Protein 2OR8 (pdb70)

Structure (mmCIF, N/CA/C/O backbone):
data_2OR8
#
_entry.id   2OR8
#
_cell.length_a   44.490
_cell.length_b   55.740
_cell.length_c   75.530
_cell.angle_alpha   90.00
_cell.angle_beta   90.00
_cell.angle_gamma   90.00
#
_symmetry.space_group_name_H-M   'P 21 21 21'
#
loop_
_entity.id
_entity.type
_entity.pdbx_description
1 polymer 'Hepatitis A virus cellular receptor 1 homolog'
2 non-polymer 'ACETATE ION'
3 water water
#
loop_
_atom_site.group_PDB
_atom_site.id
_atom_site.type_symbol
_atom_site.label_atom_id
_atom_site.label_alt_id
_atom_site.label_comp_id
_atom_site.label_asym_id
_atom_site.label_entity_id
_atom_site.label_seq_id
_atom_site.pdbx_PDB_ins_code
_atom_site.Cartn_x
_atom_site.Cartn_y
_atom_site.Cartn_z
_atom_site.occupancy
_atom_site.B_iso_or_equiv
_atom_site.auth_seq_id
_atom_site.auth_comp_id
_atom_site.auth_asym_id
_atom_site.auth_atom_id
_atom_site.pdbx_PDB_model_num
ATOM 1 N N . MET A 1 1 ? -8.795 33.844 19.206 1.00 68.85 1 MET A N 1
ATOM 2 C CA . MET A 1 1 ? -7.501 33.124 19.375 1.00 69.22 1 MET A CA 1
ATOM 3 C C . MET A 1 1 ? -6.950 32.587 18.062 1.00 68.55 1 MET A C 1
ATOM 4 O O . MET A 1 1 ? -7.221 31.446 17.684 1.00 70.25 1 MET A O 1
ATOM 9 N N . ASP A 1 2 ? -6.186 33.414 17.361 1.00 67.57 2 ASP A N 1
ATOM 10 C CA . ASP A 1 2 ? -5.569 32.990 16.114 1.00 65.72 2 ASP A CA 1
ATOM 11 C C . ASP A 1 2 ? -4.223 32.432 16.552 1.00 63.96 2 ASP A C 1
ATOM 12 O O . ASP A 1 2 ? -3.282 33.187 16.798 1.00 64.34 2 ASP A O 1
ATOM 17 N N . SER A 1 3 ? -4.134 31.111 16.669 1.00 60.22 3 SER A N 1
ATOM 18 C CA . SER A 1 3 ? -2.896 30.490 17.124 1.00 56.22 3 SER A CA 1
ATOM 19 C C . SER A 1 3 ? -2.675 29.101 16.532 1.00 52.71 3 SER A C 1
ATOM 20 O O . SER A 1 3 ? -3.629 28.420 16.157 1.00 52.64 3 SER A O 1
ATOM 23 N N . TYR A 1 4 ? -1.413 28.686 16.430 1.00 48.69 4 TYR A N 1
ATOM 24 C CA . TYR A 1 4 ? -1.122 27.356 15.910 1.00 44.93 4 TYR A CA 1
ATOM 25 C C . TYR A 1 4 ? -0.285 26.538 16.866 1.00 40.96 4 TYR A C 1
ATOM 26 O O . TYR A 1 4 ? 0.313 27.049 17.812 1.00 41.70 4 TYR A O 1
ATOM 35 N N . VAL A 1 5 ? -0.220 25.253 16.556 1.00 36.52 5 VAL A N 1
ATOM 36 C CA . VAL A 1 5 ? 0.560 24.300 17.313 1.00 32.85 5 VAL A CA 1
ATOM 37 C C . VAL A 1 5 ? 2.018 24.449 16.892 1.00 31.52 5 VAL A C 1
ATOM 38 O O . VAL A 1 5 ? 2.331 24.382 15.704 1.00 32.11 5 VAL A O 1
ATOM 42 N N . GLU A 1 6 ? 2.903 24.668 17.860 1.00 30.08 6 GLU A N 1
ATOM 43 C CA . GLU A 1 6 ? 4.329 24.785 17.570 1.00 28.10 6 GLU A CA 1
ATOM 44 C C . GLU A 1 6 ? 4.939 23.396 17.688 1.00 25.49 6 GLU A C 1
ATOM 45 O O . GLU A 1 6 ? 4.666 22.676 18.650 1.00 22.89 6 GLU A O 1
ATOM 51 N N . VAL A 1 7 ? 5.766 23.027 16.716 1.00 22.51 7 VAL A N 1
ATOM 52 C CA . VAL A 1 7 ? 6.429 21.730 16.725 1.00 18.97 7 VAL A CA 1
ATOM 53 C C . VAL A 1 7 ? 7.912 21.923 16.429 1.00 18.80 7 VAL A C 1
ATOM 54 O O . VAL A 1 7 ? 8.283 22.684 15.535 1.00 17.85 7 VAL A O 1
ATOM 58 N N . LYS A 1 8 ? 8.756 21.233 17.187 1.00 17.71 8 LYS A N 1
ATOM 59 C CA . LYS A 1 8 ? 10.195 21.337 17.008 1.00 18.86 8 LYS A CA 1
ATOM 60 C C . LYS A 1 8 ? 10.843 19.985 16.746 1.00 19.48 8 LYS A C 1
ATOM 61 O O . LYS A 1 8 ? 10.659 19.031 17.503 1.00 20.10 8 LYS A O 1
ATOM 67 N N . GLY A 1 9 ? 11.590 19.915 15.649 1.00 20.42 9 GLY A N 1
ATOM 68 C CA . GLY A 1 9 ? 12.279 18.695 15.279 1.00 20.85 9 GLY A CA 1
ATOM 69 C C . GLY A 1 9 ? 13.739 19.005 15.014 1.00 21.69 9 GLY A C 1
ATOM 70 O O . GLY A 1 9 ? 14.087 20.146 14.711 1.00 21.23 9 GLY A O 1
ATOM 71 N N . VAL A 1 10 ? 14.599 18.002 15.136 1.00 21.66 10 VAL A N 1
ATOM 72 C CA . VAL A 1 10 ? 16.020 18.207 14.895 1.00 23.55 10 VAL A CA 1
ATOM 73 C C . VAL A 1 10 ? 16.450 17.431 13.655 1.00 23.94 10 VAL A C 1
ATOM 74 O O . VAL A 1 10 ? 16.090 16.266 13.483 1.00 26.26 10 VAL A O 1
ATOM 78 N N . VAL A 1 11 ? 17.213 18.092 12.791 1.00 22.80 11 VAL A N 1
ATOM 79 C CA . VAL A 1 11 ? 17.696 17.505 11.542 1.00 21.74 11 VAL A CA 1
ATOM 80 C C . VAL A 1 11 ? 18.181 16.062 11.661 1.00 23.79 11 VAL A C 1
ATOM 81 O O . VAL A 1 11 ? 18.821 15.694 12.639 1.00 26.09 11 VAL A O 1
ATOM 85 N N . GLY A 1 12 ? 17.877 15.242 10.665 1.00 23.41 12 GLY A N 1
ATOM 86 C CA . GLY A 1 12 ? 18.354 13.873 10.729 1.00 24.82 12 GLY A CA 1
ATOM 87 C C . GLY A 1 12 ? 17.404 12.928 11.452 1.00 25.95 12 GLY A C 1
ATOM 88 O O . GLY A 1 12 ? 17.453 11.731 11.236 1.00 26.35 12 GLY A O 1
ATOM 89 N N . HIS A 1 13 ? 16.556 13.449 12.335 1.00 26.76 13 HIS A N 1
ATOM 90 C CA . HIS A 1 13 ? 15.588 12.578 12.995 1.00 27.65 13 HIS A CA 1
ATOM 91 C C . HIS A 1 13 ? 14.249 13.026 12.495 1.00 26.98 13 HIS A C 1
ATOM 92 O O . HIS A 1 13 ? 14.097 14.165 12.129 1.00 26.94 13 HIS A O 1
ATOM 99 N N . PRO A 1 14 ? 13.262 12.143 12.479 1.00 26.29 14 PRO A N 1
ATOM 100 C CA . PRO A 1 14 ? 11.868 12.296 12.053 1.00 24.69 14 PRO A CA 1
ATOM 101 C C . PRO A 1 14 ? 11.128 13.249 12.978 1.00 23.15 14 PRO A C 1
ATOM 102 O O . PRO A 1 14 ? 11.283 13.186 14.200 1.00 24.95 14 PRO A O 1
ATOM 106 N N . VAL A 1 15 ? 10.301 14.107 12.400 1.00 21.24 15 VAL A N 1
ATOM 107 C CA . VAL A 1 15 ? 9.538 15.052 13.2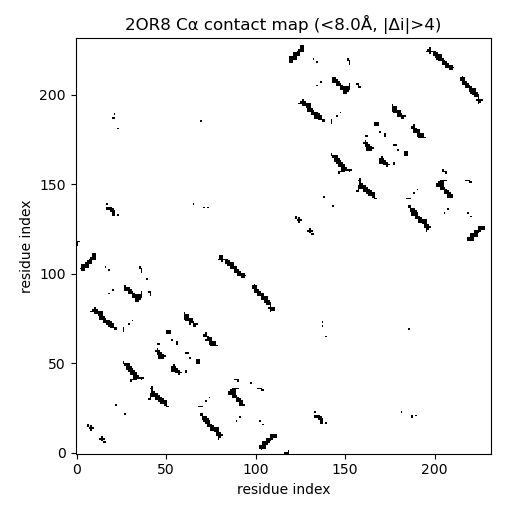00 1.00 19.17 15 VAL A CA 1
ATOM 108 C C . VAL A 1 15 ? 8.057 14.752 13.013 1.00 18.88 15 VAL A C 1
ATOM 109 O O . VAL A 1 15 ? 7.602 14.496 11.898 1.00 18.30 15 VAL A O 1
ATOM 113 N N . THR A 1 16 ? 7.303 14.772 14.105 1.00 17.61 16 THR A N 1
ATOM 114 C CA . THR A 1 16 ? 5.882 14.473 14.023 1.00 17.18 16 THR A CA 1
ATOM 115 C C . THR A 1 16 ? 4.937 15.615 14.363 1.00 16.57 16 THR A C 1
ATOM 116 O O . THR A 1 16 ? 5.137 16.342 15.333 1.00 16.36 16 THR A O 1
ATOM 120 N N . LEU A 1 17 ? 3.901 15.760 13.543 1.00 16.55 17 LEU A N 1
ATOM 121 C CA . LEU A 1 17 ? 2.882 16.776 13.760 1.00 16.86 17 LEU A CA 1
ATOM 122 C C . LEU A 1 17 ? 1.660 16.013 14.264 1.00 16.84 17 LEU A C 1
ATOM 123 O O . LEU A 1 17 ? 0.977 15.332 13.495 1.00 14.87 17 LEU A O 1
ATOM 128 N N . PRO A 1 18 ? 1.386 16.101 15.574 1.00 17.14 18 PRO A N 1
ATOM 129 C CA . PRO A 1 18 ? 0.252 15.423 16.210 1.00 16.91 18 PRO A CA 1
ATOM 130 C C . PRO A 1 18 ? -1.099 15.992 15.796 1.00 16.05 18 PRO A C 1
ATOM 131 O O . PRO A 1 18 ? -1.379 17.167 16.023 1.00 15.18 18 PRO A O 1
ATOM 135 N N . CYS A 1 19 ? -1.931 15.161 15.182 1.00 16.05 19 CYS A N 1
ATOM 136 C CA . CYS A 1 19 ? -3.260 15.597 14.778 1.00 17.05 19 CYS A CA 1
ATOM 137 C C . CYS A 1 19 ? -4.221 14.436 14.951 1.00 16.41 19 CYS A C 1
ATOM 138 O O . CYS A 1 19 ? -4.051 13.375 14.349 1.00 14.32 19 CYS A O 1
ATOM 141 N N . THR A 1 20 ? -5.229 14.645 15.788 1.00 14.69 20 THR A N 1
ATOM 142 C CA . THR A 1 20 ? -6.208 13.608 16.063 1.00 14.83 20 THR A CA 1
ATOM 143 C C . THR A 1 20 ? -7.617 14.171 16.154 1.00 13.60 20 THR A C 1
ATOM 144 O O . THR A 1 20 ? -7.812 15.374 16.336 1.00 12.78 20 THR A O 1
ATOM 148 N N . TYR A 1 21 ? -8.596 13.283 16.031 1.00 13.88 21 TYR A N 1
ATOM 149 C CA . TYR A 1 21 ? -10.001 13.657 16.101 1.00 14.80 21 TYR A CA 1
ATOM 150 C C . TYR A 1 21 ? -10.770 12.444 16.623 1.00 15.43 21 TYR A C 1
ATOM 151 O O . TYR A 1 21 ? -10.341 11.305 16.433 1.00 15.19 21 TYR A O 1
ATOM 160 N N . SER A 1 22 ? -11.896 12.683 17.287 1.00 16.90 22 SER A N 1
ATOM 161 C CA . SER A 1 22 ? -12.695 11.590 17.830 1.00 17.69 22 SER A CA 1
ATOM 162 C C . SER A 1 22 ? -13.621 10.971 16.791 1.00 18.56 22 SER A C 1
ATOM 163 O O . SER A 1 22 ? -14.283 11.681 16.032 1.00 19.05 22 SER A O 1
ATOM 166 N N . THR A 1 23 ? -13.671 9.644 16.766 1.00 18.65 23 THR A N 1
ATOM 167 C CA . THR A 1 23 ? -14.527 8.942 15.821 1.00 19.28 23 THR A CA 1
ATOM 168 C C . THR A 1 23 ? -15.868 8.588 16.465 1.00 20.53 23 THR A C 1
ATOM 169 O O . THR A 1 23 ? -16.525 7.630 16.060 1.00 20.91 23 THR A O 1
ATOM 173 N N . TYR A 1 24 ? -16.281 9.372 17.457 1.00 21.54 24 TYR A N 1
ATOM 174 C CA . TYR A 1 24 ? -17.542 9.114 18.150 1.00 23.04 24 TYR A CA 1
ATOM 175 C C . TYR A 1 24 ? -18.739 9.173 17.208 1.00 24.24 24 TYR A C 1
ATOM 176 O O . TYR A 1 24 ? -19.813 8.663 17.523 1.00 23.87 24 TYR A O 1
ATOM 185 N N . ARG A 1 25 ? -18.547 9.807 16.057 1.00 26.20 25 ARG A N 1
ATOM 186 C CA . ARG A 1 25 ? -19.597 9.931 15.054 1.00 26.64 25 ARG A CA 1
ATOM 187 C C . ARG A 1 25 ? -19.163 9.160 13.822 1.00 26.24 25 ARG A C 1
ATOM 188 O O . ARG A 1 25 ? -19.669 9.371 12.723 1.00 26.49 25 ARG A O 1
ATOM 196 N N . GLY A 1 26 ? -18.204 8.267 14.009 1.00 25.54 26 GLY A N 1
ATOM 197 C CA . GLY A 1 26 ? -17.739 7.486 12.887 1.00 25.72 26 GLY A CA 1
ATOM 198 C C . GLY A 1 26 ? -16.532 8.086 12.185 1.00 25.82 26 GLY A C 1
ATOM 199 O O . GLY A 1 26 ? -16.194 9.252 12.337 1.00 24.86 26 GLY A O 1
ATOM 200 N N . ILE A 1 27 ? -15.873 7.218 11.430 1.00 25.69 27 ILE A N 1
ATOM 201 C CA . ILE A 1 27 ? -14.672 7.479 10.638 1.00 25.54 27 ILE A CA 1
ATOM 202 C C . ILE A 1 27 ? -14.816 8.661 9.633 1.00 24.19 27 ILE A C 1
ATOM 203 O O . ILE A 1 27 ? -15.911 9.082 9.302 1.00 23.76 27 ILE A O 1
ATOM 208 N N . THR A 1 28 ? -13.707 9.223 9.173 1.00 23.70 28 THR A N 1
ATOM 209 C CA . THR A 1 28 ? -13.838 10.331 8.220 1.00 23.60 28 THR A CA 1
ATOM 210 C C . THR A 1 28 ? -12.542 10.659 7.510 1.00 23.97 28 THR A C 1
ATOM 211 O O . THR A 1 28 ? -11.485 10.176 7.894 1.00 26.36 28 THR A O 1
ATOM 215 N N . THR A 1 29 ? -12.633 11.480 6.471 1.00 23.14 29 THR A N 1
ATOM 216 C CA . THR A 1 29 ? -11.463 11.849 5.685 1.00 22.41 29 THR A CA 1
ATOM 217 C C . THR A 1 29 ? -10.627 12.997 6.243 1.00 22.05 29 THR A C 1
ATOM 218 O O . THR A 1 29 ? -11.128 13.870 6.952 1.00 23.64 29 THR A O 1
ATOM 222 N N . THR A 1 30 ? -9.343 12.983 5.895 1.00 22.39 30 THR A N 1
ATOM 223 C CA . THR A 1 30 ? -8.384 13.989 6.343 1.00 21.82 30 THR A CA 1
ATOM 224 C C . THR A 1 30 ? -7.368 14.302 5.241 1.00 21.72 30 THR A C 1
ATOM 225 O O . THR A 1 30 ? -6.962 13.402 4.506 1.00 22.68 30 THR A O 1
ATOM 229 N N . CYS A 1 31 ? -6.978 15.572 5.117 1.00 21.78 31 CYS A N 1
ATOM 230 C CA . CYS A 1 31 ? -5.943 15.970 4.159 1.00 22.57 31 CYS A CA 1
ATOM 231 C C . CYS A 1 31 ? -4.896 16.734 4.920 1.00 21.75 31 CYS A C 1
ATOM 232 O O . CYS A 1 31 ? -5.196 17.349 5.937 1.00 20.64 31 CYS A O 1
ATOM 235 N N . TRP A 1 32 ? -3.666 16.691 4.424 1.00 20.88 32 TRP A N 1
ATOM 236 C CA . TRP A 1 32 ? -2.566 17.423 5.039 1.00 20.56 32 TRP A CA 1
ATOM 237 C C . TRP A 1 32 ? -2.023 18.367 3.977 1.00 19.75 32 TRP A C 1
ATOM 238 O O . TRP A 1 32 ? -1.951 18.011 2.805 1.00 20.32 32 TRP A O 1
ATOM 249 N N . GLY A 1 33 ? -1.639 19.570 4.374 1.00 19.71 33 GLY A N 1
ATOM 250 C CA . GLY A 1 33 ? -1.115 20.495 3.392 1.00 20.80 33 GLY A CA 1
ATOM 251 C C . GLY A 1 33 ? -0.036 21.396 3.937 1.00 21.94 33 GLY A C 1
ATOM 252 O O . GLY A 1 33 ? 0.023 21.659 5.137 1.00 22.34 33 GLY A O 1
ATOM 253 N N . ARG A 1 34 ? 0.833 21.860 3.050 1.00 22.71 34 ARG A N 1
ATOM 254 C CA . ARG A 1 34 ? 1.889 22.754 3.464 1.00 24.51 34 ARG A CA 1
ATOM 255 C C . ARG A 1 34 ? 1.340 24.149 3.317 1.00 25.10 34 ARG A C 1
ATOM 256 O O . ARG A 1 34 ? 0.713 24.497 2.315 1.00 24.35 34 ARG A O 1
ATOM 264 N N . GLY A 1 35 ? 1.579 24.959 4.330 1.00 27.03 35 GLY A N 1
ATOM 265 C CA . GLY A 1 35 ? 1.048 26.297 4.293 1.00 27.63 35 GLY A CA 1
ATOM 266 C C . GLY A 1 35 ? -0.115 26.304 5.250 1.00 29.19 35 GLY A C 1
ATOM 267 O O . GLY A 1 35 ? -0.536 25.268 5.755 1.00 27.76 35 GLY A O 1
ATOM 268 N N . GLN A 1 36 ? -0.635 27.481 5.521 1.00 30.16 36 GLN A N 1
ATOM 269 C CA . GLN A 1 36 ? -1.749 27.633 6.430 1.00 31.91 36 GLN A CA 1
ATOM 270 C C . GLN A 1 36 ? -3.082 27.020 5.929 1.00 32.38 36 GLN A C 1
ATOM 271 O O . GLN A 1 36 ? -3.323 26.949 4.727 1.00 31.57 36 GLN A O 1
ATOM 277 N N . CYS A 1 37 ? -3.911 26.547 6.871 1.00 33.63 37 CYS A N 1
ATOM 278 C CA . CYS A 1 37 ? -5.237 25.958 6.598 1.00 34.97 37 CYS A CA 1
ATOM 279 C C . CYS A 1 37 ? -6.103 27.079 6.005 1.00 37.47 37 CYS A C 1
ATOM 280 O O . CYS A 1 37 ? -6.375 28.103 6.654 1.00 38.60 37 CYS A O 1
ATOM 283 N N . PRO A 1 38 ? -6.553 26.916 4.743 1.00 42.00 38 PRO A N 1
ATOM 284 C CA . PRO A 1 38 ? -7.355 28.042 4.236 1.00 43.46 38 PRO A CA 1
ATOM 285 C C . PRO A 1 38 ? -8.905 28.064 4.298 1.00 45.10 38 PRO A C 1
ATOM 286 O O . PRO A 1 38 ? -9.461 28.611 5.261 1.00 46.35 38 PRO A O 1
ATOM 290 N N . SER A 1 39 ? -9.651 27.558 3.314 1.00 46.69 39 SER A N 1
ATOM 291 C CA . SER A 1 39 ? -11.088 27.641 3.554 1.00 47.74 39 SER A CA 1
ATOM 292 C C . SER A 1 39 ? -11.716 26.317 3.203 1.00 47.12 39 SER A C 1
ATOM 293 O O . SER A 1 39 ? -12.493 25.772 3.985 1.00 47.89 39 SER A O 1
ATOM 296 N N . SER A 1 40 ? -11.390 25.849 1.996 1.00 46.06 40 SER A N 1
ATOM 297 C CA . SER A 1 40 ? -11.831 24.581 1.407 1.00 44.84 40 SER A CA 1
ATOM 298 C C . SER A 1 40 ? -10.592 23.715 1.185 1.00 44.06 40 SER A C 1
ATOM 299 O O . SER A 1 40 ? -9.716 24.039 0.371 1.00 43.85 40 SER A O 1
ATOM 302 N N . ALA A 1 41 ? -10.559 22.616 1.932 1.00 43.03 41 ALA A N 1
ATOM 303 C CA . ALA A 1 41 ? -9.502 21.616 1.923 1.00 42.00 41 ALA A CA 1
ATOM 304 C C . ALA A 1 41 ? -8.097 22.162 2.134 1.00 41.11 41 ALA A C 1
ATOM 305 O O . ALA A 1 41 ? -7.932 23.323 2.505 1.00 41.22 41 ALA A O 1
ATOM 307 N N . CYS A 1 42 ? -7.083 21.333 1.916 1.00 37.22 42 CYS A N 1
ATOM 308 C CA . CYS A 1 42 ? -5.706 21.763 2.124 1.00 37.10 42 CYS A CA 1
ATOM 309 C C . CYS A 1 42 ? -5.026 22.354 0.871 1.00 37.79 42 CYS A C 1
ATOM 310 O O . CYS A 1 42 ? -5.282 21.903 -0.250 1.00 38.87 42 CYS A O 1
ATOM 313 N N . GLN A 1 43 ? -4.154 23.350 1.065 1.00 38.39 43 GLN A N 1
ATOM 314 C CA . GLN A 1 43 ? -3.407 23.968 -0.036 1.00 39.12 43 GLN A CA 1
ATOM 315 C C . GLN A 1 43 ? -1.984 23.381 0.016 1.00 38.08 43 GLN A C 1
ATOM 316 O O . GLN A 1 43 ? -1.372 23.330 1.078 1.00 39.03 43 GLN A O 1
ATOM 322 N N . ASN A 1 44 ? -1.471 22.940 -1.134 1.00 36.48 44 ASN A N 1
ATOM 323 C CA . ASN A 1 44 ? -0.147 22.300 -1.230 1.00 35.11 44 ASN A CA 1
ATOM 324 C C . ASN A 1 44 ? -0.233 20.926 -0.574 1.00 33.44 44 ASN A C 1
ATOM 325 O O . ASN A 1 44 ? 0.670 20.494 0.150 1.00 33.27 44 ASN A O 1
ATOM 330 N N . THR A 1 45 ? -1.339 20.249 -0.859 1.00 30.31 45 THR A N 1
ATOM 331 C CA . THR A 1 45 ? -1.635 18.930 -0.323 1.00 27.00 45 THR A CA 1
ATOM 332 C C . THR A 1 45 ? -0.466 17.966 -0.264 1.00 24.77 45 THR A C 1
ATOM 333 O O . THR A 1 45 ? 0.253 17.776 -1.243 1.00 25.31 45 THR A O 1
ATOM 337 N N . LEU A 1 46 ? -0.305 17.341 0.896 1.00 22.00 46 LEU A N 1
ATOM 338 C CA . LEU A 1 46 ? 0.751 16.367 1.106 1.00 19.85 46 LEU A CA 1
ATOM 339 C C . LEU A 1 46 ? 0.132 14.989 1.309 1.00 18.06 46 LEU A C 1
ATOM 340 O O . LEU A 1 46 ? 0.700 13.979 0.894 1.00 17.01 46 LEU A O 1
ATOM 345 N N . ILE A 1 47 ? -1.039 14.955 1.942 1.00 16.78 47 ILE A N 1
ATOM 346 C CA . ILE A 1 47 ? -1.720 13.693 2.225 1.00 16.34 47 ILE A CA 1
ATOM 347 C C . ILE A 1 47 ? -3.246 13.769 2.147 1.00 16.52 47 ILE A C 1
ATOM 348 O O . ILE A 1 47 ? -3.844 14.829 2.325 1.00 17.54 47 ILE A O 1
ATOM 353 N N . TRP A 1 48 ? -3.851 12.616 1.875 1.00 15.70 48 TRP A N 1
ATOM 354 C CA . TRP A 1 48 ? -5.299 12.443 1.813 1.00 16.16 48 TRP A CA 1
ATOM 355 C C . TRP A 1 48 ? -5.586 11.035 2.321 1.00 17.39 48 TRP A C 1
ATOM 356 O O . TRP A 1 48 ? -4.886 10.083 1.965 1.00 17.59 48 TRP A O 1
ATOM 367 N N . THR A 1 49 ? -6.600 10.902 3.165 1.00 17.61 49 THR A N 1
ATOM 368 C CA . THR A 1 49 ? -6.971 9.593 3.679 1.00 18.13 49 THR A CA 1
ATOM 369 C C . THR A 1 49 ? -8.389 9.322 3.223 1.00 18.70 49 THR A C 1
ATOM 370 O O . THR A 1 49 ? -9.122 10.246 2.876 1.00 17.85 49 THR A O 1
ATOM 374 N N . ASN A 1 50 ? -8.773 8.053 3.216 1.00 19.50 50 ASN A N 1
ATOM 375 C CA . ASN A 1 50 ? -10.123 7.690 2.826 1.00 18.48 50 ASN A CA 1
ATOM 376 C C . ASN A 1 50 ? -10.888 7.404 4.109 1.00 20.11 50 ASN A C 1
ATOM 377 O O . ASN A 1 50 ? -12.106 7.245 4.097 1.00 21.11 50 ASN A O 1
ATOM 382 N N . GLY A 1 51 ? -10.157 7.361 5.218 1.00 21.49 51 GLY A N 1
ATOM 383 C CA . GLY A 1 51 ? -10.766 7.090 6.506 1.00 23.05 51 GLY A CA 1
ATOM 384 C C . GLY A 1 51 ? -10.043 5.969 7.230 1.00 24.06 51 GLY A C 1
ATOM 385 O O . GLY A 1 51 ? -9.957 5.968 8.454 1.00 23.87 51 GLY A O 1
ATOM 386 N N . HIS A 1 52 ? -9.511 5.012 6.477 1.00 24.25 52 HIS A N 1
ATOM 387 C CA . HIS A 1 52 ? -8.797 3.897 7.087 1.00 25.52 52 HIS A CA 1
ATOM 388 C C . HIS A 1 52 ? -7.318 3.909 6.744 1.00 26.00 52 HIS A C 1
ATOM 389 O O . HIS A 1 52 ? -6.477 3.561 7.572 1.00 26.83 52 HIS A O 1
ATOM 396 N N . ARG A 1 53 ? -6.997 4.308 5.520 1.00 26.44 53 ARG A N 1
ATOM 397 C CA . ARG A 1 53 ? -5.607 4.327 5.097 1.00 28.12 53 ARG A CA 1
ATOM 398 C C . ARG A 1 53 ? -5.299 5.513 4.196 1.00 27.85 53 ARG A C 1
ATOM 399 O O .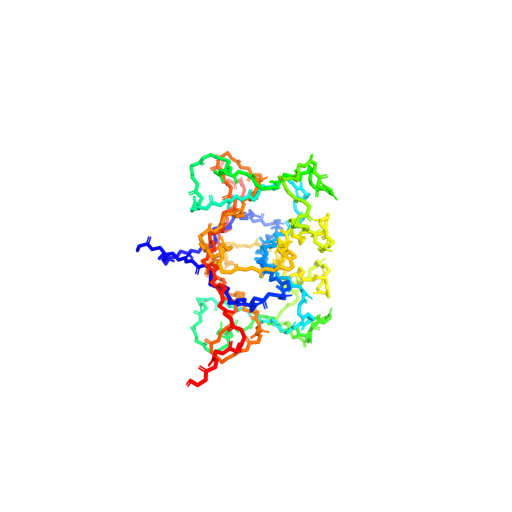 ARG A 1 53 ? -6.204 6.167 3.674 1.00 27.23 53 ARG A O 1
ATOM 407 N N . VAL A 1 54 ? -4.013 5.789 4.024 1.00 26.36 54 VAL A N 1
ATOM 408 C CA . VAL A 1 54 ? -3.592 6.886 3.173 1.00 25.89 54 VAL A CA 1
ATOM 409 C C . VAL A 1 54 ? -3.914 6.500 1.732 1.00 25.94 54 VAL A C 1
ATOM 410 O O . VAL A 1 54 ? -3.677 5.367 1.311 1.00 26.19 54 VAL A O 1
ATOM 414 N N . THR A 1 55 ? -4.479 7.444 0.989 1.00 25.42 55 THR A N 1
ATOM 415 C CA . THR A 1 55 ? -4.850 7.213 -0.398 1.00 25.42 55 THR A CA 1
ATOM 416 C C . THR A 1 55 ? -4.048 8.138 -1.300 1.00 26.06 55 THR A C 1
ATOM 417 O O . THR A 1 55 ? -4.017 7.960 -2.524 1.00 24.50 55 THR A O 1
ATOM 421 N N . TYR A 1 56 ? -3.399 9.121 -0.677 1.00 26.05 56 TYR A N 1
ATOM 422 C CA . TYR A 1 56 ? -2.598 10.110 -1.388 1.00 24.53 56 TYR A CA 1
ATOM 423 C C . TYR A 1 56 ? -1.427 10.646 -0.557 1.00 24.24 56 TYR A C 1
ATOM 424 O O . TYR A 1 56 ? -1.619 11.213 0.514 1.00 23.84 56 TYR A O 1
ATOM 433 N N . GLN A 1 57 ? -0.214 10.456 -1.060 1.00 24.45 57 GLN A N 1
ATOM 434 C CA . GLN A 1 57 ? 0.960 10.993 -0.382 1.00 24.43 57 GLN A CA 1
ATOM 435 C C . GLN A 1 57 ? 1.908 11.612 -1.404 1.00 24.86 57 GLN A C 1
ATOM 436 O O . GLN A 1 57 ? 2.502 10.927 -2.227 1.00 24.90 57 GLN A O 1
ATOM 442 N N . LYS A 1 58 ? 2.013 12.930 -1.327 1.00 24.93 58 LYS A N 1
ATOM 443 C CA . LYS A 1 58 ? 2.854 13.734 -2.202 1.00 23.86 58 LYS A CA 1
ATOM 444 C C . LYS A 1 58 ? 4.308 13.258 -2.328 1.00 24.89 58 LYS A C 1
ATOM 445 O O . LYS A 1 58 ? 4.986 13.551 -3.311 1.00 24.75 58 LYS A O 1
ATOM 451 N N . SER A 1 59 ? 4.781 12.542 -1.315 1.00 24.77 59 SER A N 1
ATOM 452 C CA . SER A 1 59 ? 6.162 12.049 -1.300 1.00 22.40 59 SER A CA 1
ATOM 453 C C . SER A 1 59 ? 6.282 10.980 -0.222 1.00 22.70 59 SER A C 1
ATOM 454 O O . SER A 1 59 ? 5.575 11.039 0.779 1.00 22.96 59 SER A O 1
ATOM 457 N N . SER A 1 60 ? 7.179 10.015 -0.411 1.00 22.27 60 SER A N 1
ATOM 458 C CA . SER A 1 60 ? 7.334 8.938 0.564 1.00 22.91 60 SER A CA 1
ATOM 459 C C . SER A 1 60 ? 7.893 9.383 1.913 1.00 23.22 60 SER A C 1
ATOM 460 O O . SER A 1 60 ? 7.963 8.588 2.853 1.00 23.08 60 SER A O 1
ATOM 463 N N . ARG A 1 61 ? 8.292 10.646 2.017 1.00 21.76 61 ARG A N 1
ATOM 464 C CA . ARG A 1 61 ? 8.819 11.141 3.281 1.00 21.86 61 ARG A CA 1
ATOM 465 C C . ARG A 1 61 ? 7.693 11.544 4.221 1.00 22.04 61 ARG A C 1
ATOM 466 O O . ARG A 1 61 ? 7.937 11.917 5.368 1.00 22.40 61 ARG A O 1
ATOM 474 N N . TYR A 1 62 ? 6.460 11.467 3.729 1.00 22.23 62 TYR A N 1
ATOM 475 C CA . TYR A 1 62 ? 5.287 11.832 4.518 1.00 23.47 62 TYR A CA 1
ATOM 476 C C . TYR A 1 62 ? 4.446 10.609 4.838 1.00 23.55 62 TYR A C 1
ATOM 477 O O . TYR A 1 62 ? 3.903 9.973 3.937 1.00 22.72 62 TYR A O 1
ATOM 486 N N . ASN A 1 63 ? 4.317 10.291 6.120 1.00 24.26 63 ASN A N 1
ATOM 487 C CA . ASN A 1 63 ? 3.545 9.123 6.508 1.00 25.26 63 ASN A CA 1
ATOM 488 C C . ASN A 1 63 ? 2.732 9.285 7.782 1.00 24.79 63 ASN A C 1
ATOM 489 O O . ASN A 1 63 ? 3.131 9.980 8.716 1.00 23.12 63 ASN A O 1
ATOM 494 N N . LEU A 1 64 ? 1.579 8.629 7.800 1.00 24.59 64 LEU A N 1
ATOM 495 C CA . LEU A 1 64 ? 0.706 8.629 8.961 1.00 24.46 64 LEU A CA 1
ATOM 496 C C . LEU A 1 64 ? 0.910 7.248 9.571 1.00 25.06 64 LEU A C 1
ATOM 497 O O . LEU A 1 64 ? 0.353 6.265 9.088 1.00 26.75 64 LEU A O 1
ATOM 502 N N . LYS A 1 65 ? 1.729 7.173 10.618 1.00 25.80 65 LYS A N 1
ATOM 503 C CA . LYS A 1 65 ? 2.029 5.898 11.265 1.00 26.81 65 LYS A CA 1
ATOM 504 C C . LYS A 1 65 ? 1.186 5.529 12.478 1.00 26.93 65 LYS A C 1
ATOM 505 O O . LYS A 1 65 ? 1.478 4.543 13.153 1.00 26.97 65 LYS A O 1
ATOM 511 N N . GLY A 1 66 ? 0.152 6.309 12.764 1.00 26.95 66 GLY A N 1
ATOM 512 C CA . GLY A 1 66 ? -0.695 5.994 13.900 1.00 26.96 66 GLY A CA 1
ATOM 513 C C . GLY A 1 66 ? -1.875 5.165 13.436 1.00 27.31 66 GLY A C 1
ATOM 514 O O . GLY A 1 66 ? -1.958 4.820 12.257 1.00 28.19 66 GLY A O 1
ATOM 515 N N . HIS A 1 67 ? -2.784 4.831 14.346 1.00 26.26 67 HIS A N 1
ATOM 516 C CA . HIS A 1 67 ? -3.959 4.054 13.971 1.00 25.10 67 HIS A CA 1
ATOM 517 C C . HIS A 1 67 ? -4.991 5.007 13.367 1.00 23.92 67 HIS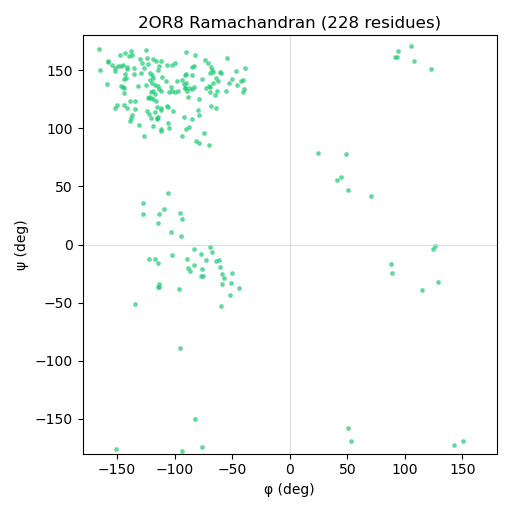 A C 1
ATOM 518 O O . HIS A 1 67 ? -5.841 5.551 14.076 1.00 23.36 67 HIS A O 1
ATOM 525 N N . ILE A 1 68 ? -4.898 5.203 12.051 1.00 22.40 68 ILE A N 1
ATOM 526 C CA . ILE A 1 68 ? -5.781 6.101 11.305 1.00 22.15 68 ILE A CA 1
ATOM 527 C C . ILE A 1 68 ? -7.270 5.868 11.523 1.00 22.48 68 ILE A C 1
ATOM 528 O O . ILE A 1 68 ? -8.030 6.825 11.677 1.00 22.26 68 ILE A O 1
ATOM 533 N N . SER A 1 69 ? -7.690 4.608 11.533 1.00 23.37 69 SER A N 1
ATOM 534 C CA . SER A 1 69 ? -9.093 4.314 11.735 1.00 24.20 69 SER A CA 1
ATOM 535 C C . SER A 1 69 ? -9.501 4.568 13.185 1.00 24.77 69 SER A C 1
ATOM 536 O O . SER A 1 69 ? -10.681 4.609 13.501 1.00 26.26 69 SER A O 1
ATOM 539 N N . GLU A 1 70 ? -8.529 4.744 14.074 1.00 24.93 70 GLU A N 1
ATOM 540 C CA . GLU A 1 70 ? -8.899 5.015 15.474 1.00 25.52 70 GLU A CA 1
ATOM 541 C C . GLU A 1 70 ? -9.080 6.511 15.711 1.00 24.88 70 GLU A C 1
ATOM 542 O O . GLU A 1 70 ? -9.754 6.921 16.668 1.00 25.96 70 GLU A O 1
ATOM 548 N N . GLY A 1 71 ? -8.500 7.311 14.815 1.00 23.19 71 GLY A N 1
ATOM 549 C CA . GLY A 1 71 ? -8.590 8.758 14.915 1.00 19.41 71 GLY A CA 1
ATOM 550 C C . GLY A 1 71 ? -7.240 9.471 14.930 1.00 18.03 71 GLY A C 1
ATOM 551 O O . GLY A 1 71 ? -7.183 10.702 14.931 1.00 16.69 71 GLY A O 1
ATOM 552 N N . ASP A 1 72 ? -6.148 8.710 14.940 1.00 17.21 72 ASP A N 1
ATOM 553 C CA . ASP A 1 72 ? -4.807 9.303 14.964 1.00 18.56 72 ASP A CA 1
ATOM 554 C C . ASP A 1 72 ? -4.316 9.578 13.542 1.00 17.20 72 ASP A C 1
ATOM 555 O O . ASP A 1 72 ? -3.871 8.658 12.852 1.00 16.96 72 ASP A O 1
ATOM 560 N N . VAL A 1 73 ? -4.393 10.836 13.107 1.00 15.67 73 VAL A N 1
ATOM 561 C CA . VAL A 1 73 ? -3.955 11.206 11.759 1.00 14.39 73 VAL A CA 1
ATOM 562 C C . VAL A 1 73 ? -2.669 12.035 11.743 1.00 14.99 73 VAL A C 1
ATOM 563 O O . VAL A 1 73 ? -2.459 12.854 10.846 1.00 14.87 73 VAL A O 1
ATOM 567 N N . SER A 1 74 ? -1.803 11.802 12.724 1.00 13.78 74 SER A N 1
ATOM 568 C CA . SER A 1 74 ? -0.544 12.534 12.841 1.00 13.88 74 SER A CA 1
ATOM 569 C C . SER A 1 74 ? 0.430 12.339 11.680 1.00 13.06 74 SER A C 1
ATOM 570 O O . SER A 1 74 ? 0.705 11.217 11.255 1.00 11.91 74 SER A O 1
ATOM 573 N N . LEU A 1 75 ? 0.962 13.449 11.182 1.00 12.76 75 LEU A N 1
ATOM 574 C CA . LEU A 1 75 ? 1.905 13.414 10.075 1.00 13.31 75 LEU A CA 1
ATOM 575 C C . LEU A 1 75 ? 3.338 13.244 10.558 1.00 14.63 75 LEU A C 1
ATOM 576 O O . LEU A 1 75 ? 3.772 13.907 11.499 1.00 14.09 75 LEU A O 1
ATOM 581 N N . THR A 1 76 ? 4.074 12.349 9.914 1.00 16.74 76 THR A N 1
ATOM 582 C CA . THR A 1 76 ? 5.465 12.135 10.274 1.00 19.29 76 THR A CA 1
ATOM 583 C C . THR A 1 76 ? 6.341 12.330 9.046 1.00 21.01 76 THR A C 1
ATOM 584 O O . THR A 1 76 ? 6.244 11.578 8.081 1.00 21.99 76 THR A O 1
ATOM 588 N N . ILE A 1 77 ? 7.189 13.350 9.094 1.00 21.43 77 ILE A N 1
ATOM 589 C CA . ILE A 1 77 ? 8.103 13.646 7.996 1.00 21.90 77 ILE A CA 1
ATOM 590 C C . ILE A 1 77 ? 9.421 12.907 8.280 1.00 24.82 77 ILE A C 1
ATOM 591 O O . ILE A 1 77 ? 10.134 13.286 9.215 1.00 25.72 77 ILE A O 1
ATOM 596 N N . GLU A 1 78 ? 9.755 11.862 7.515 1.00 27.38 78 GLU A N 1
ATOM 597 C CA . GLU A 1 78 ? 10.998 11.136 7.769 1.00 29.69 78 GLU A CA 1
ATOM 598 C C . GLU A 1 78 ? 12.243 11.942 7.415 1.00 29.75 78 GLU A C 1
ATOM 599 O O . GLU A 1 78 ? 12.324 12.567 6.341 1.00 31.44 78 GLU A O 1
ATOM 605 N N . ASN A 1 79 ? 13.222 11.877 8.319 1.00 28.48 79 ASN A N 1
ATOM 606 C CA . ASN A 1 79 ? 14.493 12.581 8.212 1.00 27.97 79 ASN A CA 1
ATOM 607 C C . ASN A 1 79 ? 14.271 14.041 7.883 1.00 26.55 79 ASN A C 1
ATOM 608 O O . ASN A 1 79 ? 14.449 14.458 6.745 1.00 27.24 79 ASN A O 1
ATOM 613 N N . SER A 1 80 ? 13.904 14.829 8.885 1.00 25.08 80 SER A N 1
ATOM 614 C CA . SER A 1 80 ? 13.653 16.243 8.648 1.00 23.31 80 SER A CA 1
ATOM 615 C C . SER A 1 80 ? 14.915 17.049 8.369 1.00 22.23 80 SER A C 1
ATOM 616 O O . SER A 1 80 ? 16.015 16.672 8.753 1.00 22.62 80 SER A O 1
ATOM 619 N N . VAL A 1 81 ? 14.714 18.169 7.686 1.00 20.59 81 VAL A N 1
ATOM 620 C CA . VAL A 1 81 ? 15.779 19.102 7.341 1.00 19.82 81 VAL A CA 1
ATOM 621 C C . VAL A 1 81 ? 15.257 20.498 7.560 1.00 19.92 81 VAL A C 1
ATOM 622 O O . VAL A 1 81 ? 14.049 20.699 7.717 1.00 20.35 81 VAL A O 1
ATOM 626 N N . GLU A 1 82 ? 16.176 21.454 7.566 1.00 19.32 82 GLU A N 1
ATOM 627 C CA . GLU A 1 82 ? 15.847 22.852 7.740 1.00 20.23 82 GLU A CA 1
ATOM 628 C C . GLU A 1 82 ? 14.739 23.212 6.745 1.00 20.74 82 GLU A C 1
ATOM 629 O O . GLU A 1 82 ? 13.882 24.054 7.024 1.00 21.63 82 GLU A O 1
ATOM 635 N N . SER A 1 83 ? 14.777 22.556 5.585 1.00 21.32 83 SER A N 1
ATOM 636 C CA . SER A 1 83 ? 13.817 22.749 4.494 1.00 21.67 83 SER A CA 1
ATOM 637 C C . SER A 1 83 ? 12.357 22.522 4.863 1.00 21.73 83 SER A C 1
ATOM 638 O O . SER A 1 83 ? 11.453 23.102 4.259 1.00 20.83 83 SER A O 1
ATOM 641 N N . ASP A 1 84 ? 12.129 21.651 5.834 1.00 19.89 84 ASP A N 1
ATOM 642 C CA . ASP A 1 84 ? 10.773 21.334 6.246 1.00 19.24 84 ASP A CA 1
ATOM 643 C C . ASP A 1 84 ? 10.106 22.402 7.108 1.00 18.86 84 ASP A C 1
ATOM 644 O O . ASP A 1 84 ? 8.879 22.457 7.186 1.00 18.98 84 ASP A O 1
ATOM 649 N N . SER A 1 85 ? 10.902 23.257 7.743 1.00 18.16 85 SER A N 1
ATOM 650 C CA . SER A 1 85 ? 10.346 24.313 8.585 1.00 19.09 85 SER A CA 1
ATOM 651 C C . SER A 1 85 ? 9.316 25.123 7.796 1.00 19.01 85 SER A C 1
ATOM 652 O O . SER A 1 85 ? 9.520 25.419 6.616 1.00 20.11 85 SER A O 1
ATOM 655 N N . GLY A 1 86 ? 8.214 25.466 8.457 1.00 17.99 86 GLY A N 1
ATOM 656 C CA . GLY A 1 86 ? 7.156 26.230 7.823 1.00 17.54 86 GLY A CA 1
ATOM 657 C C . GLY A 1 86 ? 5.818 25.880 8.452 1.00 18.92 86 GLY A C 1
ATOM 658 O O . GLY A 1 86 ? 5.778 25.216 9.486 1.00 18.66 86 GLY A O 1
ATOM 659 N N . LEU A 1 87 ? 4.728 26.323 7.829 1.00 20.27 87 LEU A N 1
ATOM 660 C CA . LEU A 1 87 ? 3.379 26.058 8.335 1.00 20.63 87 LEU A CA 1
ATOM 661 C C . LEU A 1 87 ? 2.838 24.762 7.751 1.00 20.39 87 LEU A C 1
ATOM 662 O O . LEU A 1 87 ? 3.142 24.415 6.623 1.00 21.09 87 LEU A O 1
ATOM 667 N N . TYR A 1 88 ? 2.044 24.043 8.530 1.00 20.07 88 TYR A N 1
ATOM 668 C CA . TYR A 1 88 ? 1.433 22.815 8.035 1.00 18.25 88 TYR A CA 1
ATOM 669 C C . TYR A 1 88 ? -0.015 22.829 8.459 1.00 19.25 88 TYR A C 1
ATOM 670 O O . TYR A 1 88 ? -0.353 23.366 9.513 1.00 17.52 88 TYR A O 1
ATOM 679 N N . CYS A 1 89 ? -0.867 22.258 7.617 1.00 19.22 89 CYS A N 1
ATOM 680 C CA . CYS A 1 89 ? -2.294 22.228 7.875 1.00 19.34 89 CYS A CA 1
ATOM 681 C C . CYS A 1 89 ? -2.902 20.823 7.927 1.00 20.19 89 CYS A C 1
ATOM 682 O O . CYS A 1 89 ? -2.725 20.042 6.995 1.00 20.13 89 CYS A O 1
ATOM 685 N N . CYS A 1 90 ? -3.614 20.518 9.014 1.00 19.85 90 CYS A N 1
ATOM 686 C CA . CYS A 1 90 ? -4.283 19.229 9.193 1.00 19.08 90 CYS A CA 1
ATOM 687 C C . CYS A 1 90 ? -5.776 19.534 9.220 1.00 18.24 90 CYS A C 1
ATOM 688 O O . CYS A 1 90 ? -6.262 20.264 10.087 1.00 16.09 90 CYS A O 1
ATOM 691 N N . ARG A 1 91 ? -6.501 18.980 8.257 1.00 18.16 91 ARG A N 1
ATOM 692 C CA . ARG A 1 91 ? -7.934 19.233 8.150 1.00 18.00 91 ARG A CA 1
ATOM 693 C C . ARG A 1 91 ? -8.763 17.964 8.286 1.00 18.18 91 ARG A C 1
ATOM 694 O O . ARG A 1 91 ? -8.588 17.010 7.540 1.00 18.79 91 ARG A O 1
ATOM 702 N N . VAL A 1 92 ? -9.701 17.963 9.215 1.00 17.74 92 VAL A N 1
ATOM 703 C CA . VAL A 1 92 ? -10.518 16.785 9.383 1.00 18.31 92 VAL A CA 1
ATOM 704 C C . VAL A 1 92 ? -11.934 17.099 8.959 1.00 19.69 92 VAL A C 1
ATOM 705 O O . VAL A 1 92 ? -12.590 17.953 9.548 1.00 20.43 92 VAL A O 1
ATOM 709 N N . GLU A 1 93 ? -12.387 16.433 7.905 1.00 20.29 93 GLU A N 1
ATOM 710 C CA . GLU A 1 93 ? -13.723 16.677 7.403 1.00 22.74 93 GLU A CA 1
ATOM 711 C C . GLU A 1 93 ? -14.801 16.048 8.312 1.00 25.37 93 GLU A C 1
ATOM 712 O O . GLU A 1 93 ? -15.112 14.859 8.224 1.00 27.31 93 GLU A O 1
ATOM 718 N N . ILE A 1 94 ? -15.342 16.881 9.202 1.00 26.63 94 ILE A N 1
ATOM 719 C CA . ILE A 1 94 ? -16.401 16.506 10.151 1.00 27.18 94 ILE A CA 1
ATOM 720 C C . ILE A 1 94 ? -17.764 16.975 9.615 1.00 27.47 94 ILE A C 1
ATOM 721 O O . ILE A 1 94 ? -17.825 17.911 8.842 1.00 26.12 94 ILE A O 1
ATOM 726 N N . PRO A 1 95 ? -18.872 16.347 10.037 1.00 28.48 95 PRO A N 1
ATOM 727 C CA . PRO A 1 95 ? -20.241 16.686 9.617 1.00 29.26 95 PRO A CA 1
ATOM 728 C C . PRO A 1 95 ? -20.527 18.170 9.665 1.00 30.01 95 PRO A C 1
ATOM 729 O O . PRO A 1 95 ? -19.948 18.908 10.469 1.00 29.93 95 PRO A O 1
ATOM 733 N N . GLY A 1 96 ? -21.400 18.623 8.776 1.00 31.65 96 GLY A N 1
ATOM 734 C CA . GLY A 1 96 ? -21.722 20.033 8.756 1.00 33.36 96 GLY A CA 1
ATOM 735 C C . GLY A 1 96 ? -21.182 20.842 7.599 1.00 34.61 96 GLY A C 1
ATOM 736 O O . GLY A 1 96 ? -20.209 20.475 6.932 1.00 35.19 96 GLY A O 1
ATOM 737 N N . TRP A 1 97 ? -21.854 21.959 7.366 1.00 36.52 97 TRP A N 1
ATOM 738 C CA . TRP A 1 97 ? -21.520 22.875 6.303 1.00 38.32 97 TRP A CA 1
ATOM 739 C C . TRP A 1 97 ? -20.481 23.895 6.814 1.00 38.68 97 TRP A C 1
ATOM 740 O O . TRP A 1 97 ? -20.642 24.578 7.854 1.00 37.89 97 TRP A O 1
ATOM 751 N N . PHE A 1 98 ? -19.413 23.942 6.016 1.00 43.63 98 PHE A N 1
ATOM 752 C CA . PHE A 1 98 ? -18.214 24.749 6.172 1.00 44.43 98 PHE A CA 1
ATOM 753 C C . PHE A 1 98 ? -17.811 24.762 7.626 1.00 43.54 98 PHE A C 1
ATOM 754 O O . PHE A 1 98 ? -17.598 25.820 8.255 1.00 43.93 98 PHE A O 1
ATOM 762 N N . ASN A 1 99 ? -17.657 23.523 8.109 1.00 38.73 99 ASN A N 1
ATOM 763 C CA . ASN A 1 99 ? -17.366 23.115 9.481 1.00 35.44 99 ASN A CA 1
ATOM 764 C C . ASN A 1 99 ? -16.161 22.151 9.774 1.00 33.25 99 ASN A C 1
ATOM 765 O O . ASN A 1 99 ? -16.215 21.415 10.761 1.00 32.24 99 ASN A O 1
ATOM 770 N N . ASP A 1 100 ? -15.113 22.112 8.951 1.00 30.90 100 ASP A N 1
ATOM 771 C CA . ASP A 1 100 ? -13.967 21.202 9.179 1.00 29.21 100 ASP A CA 1
ATOM 772 C C . ASP A 1 100 ? -13.088 21.530 10.387 1.00 26.67 100 ASP A C 1
ATOM 773 O O . ASP A 1 100 ? -12.908 22.698 10.741 1.00 25.73 100 ASP A O 1
ATOM 778 N N . GLN A 1 101 ? -12.533 20.491 11.006 1.00 24.01 101 GLN A N 1
ATOM 779 C CA . GLN A 1 101 ? -11.624 20.686 12.128 1.00 23.07 101 GLN A CA 1
ATOM 780 C C . GLN A 1 101 ? -10.296 21.082 11.495 1.00 22.04 101 GLN A C 1
ATOM 781 O O . GLN A 1 101 ? -9.654 20.272 10.823 1.00 21.15 101 GLN A O 1
ATOM 787 N N . LYS A 1 102 ? -9.894 22.331 11.704 1.00 21.55 102 LYS A N 1
ATOM 788 C CA . LYS A 1 102 ? -8.652 22.842 11.134 1.00 20.28 102 LYS A CA 1
ATOM 789 C C . LYS A 1 102 ? -7.579 23.124 12.170 1.00 18.22 102 LYS A C 1
ATOM 790 O O . LYS A 1 102 ? -7.829 23.765 13.191 1.00 17.49 102 LYS A O 1
ATOM 796 N N . VAL A 1 103 ? -6.374 22.649 11.894 1.00 15.94 103 VAL A N 1
ATOM 797 C CA . VAL A 1 103 ? -5.263 22.881 12.793 1.00 13.71 103 VAL A CA 1
ATOM 798 C C . VAL A 1 103 ? -4.034 23.213 11.971 1.00 15.16 103 VAL A C 1
ATOM 799 O O . VAL A 1 103 ? -3.631 22.461 11.080 1.00 14.66 103 VAL A O 1
ATOM 803 N N . THR A 1 104 ? -3.458 24.369 12.267 1.00 14.46 104 THR A N 1
ATOM 804 C CA . THR A 1 104 ? -2.276 24.829 11.569 1.00 13.89 104 THR A CA 1
ATOM 805 C C . THR A 1 104 ? -1.072 24.610 12.464 1.00 13.67 104 THR A C 1
ATOM 806 O O . THR A 1 104 ? -1.120 24.902 13.658 1.00 13.14 104 THR A O 1
ATOM 810 N N . PHE A 1 105 ? 0.003 24.085 11.893 1.00 13.37 105 PHE A N 1
ATOM 811 C CA . PHE A 1 105 ? 1.208 23.856 12.668 1.00 15.41 105 PHE A CA 1
ATOM 812 C C . PHE A 1 105 ? 2.335 24.746 12.174 1.00 17.29 105 PHE A C 1
ATOM 813 O O . PHE A 1 105 ? 2.406 25.104 10.996 1.00 18.09 105 PHE A O 1
ATOM 821 N N . SER A 1 106 ? 3.210 25.098 13.103 1.00 18.33 106 SER A N 1
ATOM 822 C CA . SER A 1 106 ? 4.374 25.920 12.830 1.00 18.74 106 SER A CA 1
ATOM 823 C C . SER A 1 106 ? 5.553 25.028 13.198 1.00 17.81 106 SER A C 1
ATOM 824 O O . SER A 1 106 ? 5.864 24.853 14.376 1.00 17.70 106 SER A O 1
ATOM 827 N N . LEU A 1 107 ? 6.192 24.456 12.181 1.00 18.68 107 LEU A N 1
ATOM 828 C CA . LEU A 1 107 ? 7.313 23.539 12.372 1.00 19.87 107 LEU A CA 1
ATOM 829 C C . LEU A 1 107 ? 8.682 24.197 12.220 1.00 21.83 107 LEU A C 1
ATOM 830 O O . LEU A 1 107 ? 8.890 25.035 11.339 1.00 22.93 107 LEU A O 1
ATOM 835 N N . GLN A 1 108 ? 9.612 23.800 13.082 1.00 23.26 108 GLN A N 1
ATOM 836 C CA . GLN A 1 108 ? 10.974 24.309 13.042 1.00 24.51 108 GLN A CA 1
ATOM 837 C C . GLN A 1 108 ? 11.949 23.158 13.184 1.00 23.92 108 GLN A C 1
ATOM 838 O O . GLN A 1 108 ? 11.974 22.480 14.211 1.00 23.91 108 GLN A O 1
ATOM 844 N N . VAL A 1 109 ? 12.748 22.938 12.148 1.00 23.17 109 VAL A N 1
ATOM 845 C CA . VAL A 1 109 ? 13.735 21.872 12.170 1.00 22.02 109 VAL A CA 1
ATOM 846 C C . VAL A 1 109 ? 15.115 22.503 12.126 1.00 22.19 109 VAL A C 1
ATOM 847 O O . VAL A 1 109 ? 15.522 23.067 11.111 1.00 23.17 109 VAL A O 1
ATOM 851 N N . LYS A 1 110 ? 15.828 22.421 13.239 1.00 21.73 110 LYS A N 1
ATOM 852 C CA . LYS A 1 110 ? 17.161 22.985 13.313 1.00 22.72 110 LYS A CA 1
ATOM 853 C C . LYS A 1 110 ? 18.180 21.886 13.549 1.00 23.05 110 LYS A C 1
ATOM 854 O O . LYS A 1 110 ? 17.836 20.796 14.006 1.00 22.77 110 LYS A O 1
ATOM 860 N N . PRO A 1 111 ? 19.448 22.147 13.204 1.00 23.45 111 PRO A N 1
ATOM 861 C CA . PRO A 1 111 ? 20.470 21.126 13.421 1.00 23.83 111 PRO A CA 1
ATOM 862 C C . PRO A 1 111 ? 20.582 20.901 14.923 1.00 24.08 111 PRO A C 1
ATOM 863 O O . PRO A 1 111 ? 20.451 21.836 15.712 1.00 24.72 111 PRO A O 1
ATOM 867 N N . GLU A 1 112 ? 20.809 19.652 15.298 1.00 24.03 112 GLU A N 1
ATOM 868 C CA . GLU A 1 112 ? 20.933 19.238 16.689 1.00 25.34 112 GLU A CA 1
ATOM 869 C C . GLU A 1 112 ? 22.276 19.651 17.275 1.00 24.95 112 GLU A C 1
ATOM 870 O O . GLU A 1 112 ? 22.417 19.857 18.483 1.00 25.06 112 GLU A O 1
ATOM 876 N N . LEU A 1 113 ? 23.262 19.771 16.396 1.00 24.93 113 LEU A N 1
ATOM 877 C CA . LEU A 1 113 ? 24.608 20.167 16.789 1.00 25.26 113 LEU A CA 1
ATOM 878 C C . LEU A 1 113 ? 25.122 21.226 15.817 1.00 26.09 113 LEU A C 1
ATOM 879 O O . LEU A 1 113 ? 25.167 20.981 14.620 1.00 27.68 113 LEU A O 1
ATOM 884 N N . VAL A 1 114 ? 25.510 22.390 16.324 1.00 26.90 114 VAL A N 1
ATOM 885 C CA . VAL A 1 114 ? 26.057 23.446 15.487 1.00 30.13 114 VAL A CA 1
ATOM 886 C C . VAL A 1 114 ? 27.522 23.628 15.940 1.00 33.32 114 VAL A C 1
ATOM 887 O O . VAL A 1 114 ? 27.759 24.156 17.012 1.00 33.11 114 VAL A O 1
ATOM 891 N N . PRO A 1 115 ? 28.521 23.208 15.141 1.00 36.62 115 PRO A N 1
ATOM 892 C CA . PRO A 1 115 ? 29.934 23.330 15.467 1.00 40.71 115 PRO A CA 1
ATOM 893 C C . PRO A 1 115 ? 30.819 24.359 16.091 1.00 44.50 115 PRO A C 1
ATOM 894 O O . PRO A 1 115 ? 30.886 25.588 15.846 1.00 45.94 115 PRO A O 1
ATOM 898 N N . ARG A 1 116 ? 31.614 23.585 16.807 1.00 48.61 116 ARG A N 1
ATOM 899 C CA . ARG A 1 116 ? 32.706 23.785 17.707 1.00 52.11 116 ARG A CA 1
ATOM 900 C C . ARG A 1 116 ? 33.570 25.027 17.574 1.00 52.81 116 ARG A C 1
ATOM 901 O O . ARG A 1 116 ? 34.355 25.207 16.602 1.00 53.92 116 ARG A O 1
ATOM 910 N N . MET B 1 1 ? -8.807 37.594 20.776 1.00 70.18 1 MET B N 1
ATOM 911 C CA . MET B 1 1 ? -9.507 37.246 22.045 1.00 70.06 1 MET B CA 1
ATOM 912 C C . MET B 1 1 ? -9.519 35.772 22.538 1.00 68.94 1 MET B C 1
ATOM 913 O O . MET B 1 1 ? -8.747 35.417 23.433 1.00 70.14 1 MET B O 1
ATOM 918 N N . ASP B 1 2 ? -10.418 34.948 21.983 1.00 67.14 2 ASP B N 1
ATOM 919 C CA . ASP B 1 2 ? -10.618 33.574 22.453 1.00 64.58 2 ASP B CA 1
ATOM 920 C C . ASP B 1 2 ? -11.280 32.613 21.461 1.00 62.34 2 ASP B C 1
ATOM 921 O O . ASP B 1 2 ? -12.300 32.922 20.846 1.00 62.88 2 ASP B O 1
ATOM 926 N N . SER B 1 3 ? -10.758 31.391 21.398 1.00 58.04 3 SER B N 1
ATOM 927 C CA . SER B 1 3 ? -11.310 30.399 20.454 1.00 53.74 3 SER B CA 1
ATOM 928 C C . SER B 1 3 ? -11.827 29.160 21.187 1.00 50.29 3 SER B C 1
ATOM 929 O O . SER B 1 3 ? -11.066 28.370 21.746 1.00 50.21 3 SER B O 1
ATOM 932 N N . TYR B 1 4 ? -13.154 29.049 21.205 1.00 45.85 4 TYR B N 1
ATOM 933 C CA . TYR B 1 4 ? -13.881 27.983 21.862 1.00 40.89 4 TYR B CA 1
ATOM 934 C C . TYR B 1 4 ? -14.396 26.915 20.913 1.00 37.66 4 TYR B C 1
ATOM 935 O O . TYR B 1 4 ? -14.671 27.194 19.744 1.00 35.84 4 TYR B O 1
ATOM 944 N N . VAL B 1 5 ? -14.594 25.708 21.431 1.00 34.19 5 VAL B N 1
ATOM 945 C CA . VAL B 1 5 ? -15.162 24.670 20.624 1.00 30.62 5 VAL B CA 1
ATOM 946 C C . VAL B 1 5 ? -16.616 24.754 21.025 1.00 29.25 5 VAL B C 1
ATOM 947 O O . VAL B 1 5 ? -16.930 24.814 22.215 1.00 28.56 5 VAL B O 1
ATOM 951 N N . GLU B 1 6 ? -17.501 24.780 20.040 1.00 27.38 6 GLU B N 1
ATOM 952 C CA . GLU B 1 6 ? -18.928 24.833 20.340 1.00 25.58 6 GLU B CA 1
ATOM 953 C C . GLU B 1 6 ? -19.628 23.484 20.112 1.00 24.35 6 GLU B C 1
ATOM 954 O O . GLU B 1 6 ? -19.457 22.871 19.060 1.00 23.60 6 GLU B O 1
ATOM 960 N N . VAL B 1 7 ? -20.416 23.035 21.091 1.00 23.82 7 VAL B N 1
ATOM 961 C CA . VAL B 1 7 ? -21.187 21.792 20.937 1.00 23.04 7 VAL B CA 1
ATOM 962 C C . VAL B 1 7 ? -22.646 22.159 21.131 1.00 22.57 7 VAL B C 1
ATOM 963 O O . VAL B 1 7 ? -22.948 23.085 21.880 1.00 22.33 7 VAL B O 1
ATOM 967 N N . LYS 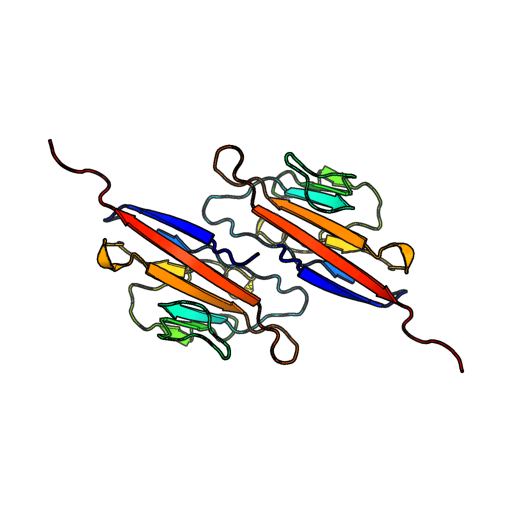B 1 8 ? -23.525 21.440 20.431 1.00 22.89 8 LYS B N 1
ATOM 968 C CA . LYS B 1 8 ? -24.976 21.591 20.540 1.00 24.21 8 LYS B CA 1
ATOM 969 C C . LYS B 1 8 ? -25.510 20.236 20.977 1.00 24.26 8 LYS B C 1
ATOM 970 O O . LYS B 1 8 ? -25.154 19.204 20.387 1.00 23.99 8 LYS B O 1
ATOM 976 N N . GLY B 1 9 ? -26.363 20.250 21.999 1.00 24.97 9 GLY B N 1
ATOM 977 C CA . GLY B 1 9 ? -26.947 19.031 22.520 1.00 24.61 9 GLY B CA 1
ATOM 978 C C . GLY B 1 9 ? -28.460 19.129 22.659 1.00 23.89 9 GLY B C 1
ATOM 979 O O . GLY B 1 9 ? -29.022 20.227 22.717 1.00 24.58 9 GLY B O 1
ATOM 980 N N . VAL B 1 10 ? -29.118 17.974 22.713 1.00 22.34 10 VAL B N 1
ATOM 981 C CA . VAL B 1 10 ? -30.571 17.903 22.825 1.00 20.97 10 VAL B CA 1
ATOM 982 C C . VAL B 1 10 ? -31.011 17.260 24.144 1.00 19.59 10 VAL B C 1
ATOM 983 O O . VAL B 1 10 ? -30.627 16.131 24.452 1.00 19.11 10 VAL B O 1
ATOM 987 N N . VAL B 1 11 ? -31.816 17.987 24.917 1.00 17.26 11 VAL B N 1
ATOM 988 C CA . VAL B 1 11 ? -32.305 17.498 26.203 1.00 16.27 11 VAL B CA 1
ATOM 989 C C . VAL B 1 11 ? -32.816 16.068 26.116 1.00 17.33 11 VAL B C 1
ATOM 990 O O . VAL B 1 11 ? -33.514 15.706 25.170 1.00 16.58 11 VAL B O 1
ATOM 994 N N . GLY B 1 12 ? -32.468 15.262 27.115 1.00 18.31 12 GLY B N 1
ATOM 995 C CA . GLY B 1 12 ? -32.902 13.877 27.136 1.00 20.19 12 GLY B CA 1
ATOM 996 C C . GLY B 1 12 ? -31.948 12.951 26.407 1.00 21.21 12 GLY B C 1
ATOM 997 O O . GLY B 1 12 ? -31.992 11.736 26.588 1.00 22.58 12 GLY B O 1
ATO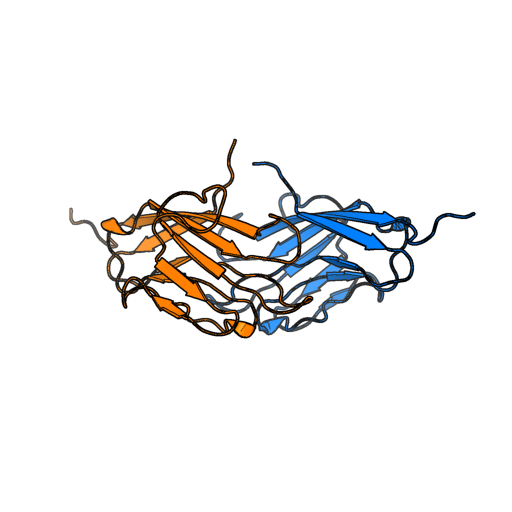M 998 N N . HIS B 1 13 ? -31.082 13.525 25.578 1.00 21.12 13 HIS B N 1
ATOM 999 C CA . HIS B 1 13 ? -30.116 12.740 24.820 1.00 20.54 13 HIS B CA 1
ATOM 1000 C C . HIS B 1 13 ? -28.717 12.917 25.383 1.00 19.62 13 HIS B C 1
ATOM 1001 O O . HIS B 1 13 ? -28.412 13.928 26.015 1.00 20.70 13 HIS B O 1
ATOM 1008 N N . PRO B 1 14 ? -27.845 11.924 25.174 1.00 18.05 14 PRO B N 1
ATOM 1009 C CA . PRO B 1 14 ? -26.490 12.078 25.696 1.00 15.82 14 PRO B CA 1
ATOM 1010 C C . PRO B 1 14 ? -25.769 13.050 24.770 1.00 14.75 14 PRO B C 1
ATOM 1011 O O . PRO B 1 14 ? -25.990 13.038 23.561 1.00 15.11 14 PRO B O 1
ATOM 1015 N N . VAL B 1 15 ? -24.928 13.908 25.328 1.00 14.44 15 VAL B N 1
ATOM 1016 C CA . VAL B 1 15 ? -24.201 14.859 24.502 1.00 14.29 15 VAL B CA 1
ATOM 1017 C C . VAL B 1 15 ? -22.712 14.598 24.667 1.00 13.49 15 VAL B C 1
ATOM 1018 O O . VAL B 1 15 ? -22.259 14.236 25.751 1.00 13.32 15 VAL B O 1
ATOM 1022 N N . THR B 1 16 ? -21.951 14.756 23.590 1.00 13.77 16 THR B N 1
ATOM 1023 C CA . THR B 1 16 ? -20.519 14.508 23.663 1.00 14.55 16 THR B CA 1
ATOM 1024 C C . THR B 1 16 ? -19.634 15.700 23.335 1.00 14.84 16 THR B C 1
ATOM 1025 O O . THR B 1 16 ? -19.910 16.476 22.419 1.00 15.50 16 THR B O 1
ATOM 1029 N N . LEU B 1 17 ? -18.568 15.832 24.117 1.00 15.75 17 LEU B N 1
ATOM 1030 C CA . LEU B 1 17 ? -17.583 16.887 23.943 1.00 16.85 17 LEU B CA 1
ATOM 1031 C C . LEU B 1 17 ? -16.316 16.171 23.494 1.00 17.58 17 LEU B C 1
ATOM 1032 O O . LEU B 1 17 ? -15.593 15.591 24.309 1.00 17.46 17 LEU B O 1
ATOM 1037 N N . PRO B 1 18 ? -16.047 16.181 22.182 1.00 17.01 18 PRO B N 1
ATOM 1038 C CA . PRO B 1 18 ? -14.869 15.528 21.609 1.00 16.21 18 PRO B CA 1
ATOM 1039 C C . PRO B 1 18 ? -13.566 16.159 22.066 1.00 16.40 18 PRO B C 1
ATOM 1040 O O . PRO B 1 18 ? -13.386 17.373 21.979 1.00 17.95 18 PRO B O 1
ATOM 1044 N N . CYS B 1 19 ? -12.663 15.325 22.559 1.00 15.78 19 CYS B N 1
ATOM 1045 C CA . CYS B 1 19 ? -11.363 15.791 23.010 1.00 16.12 19 CYS B CA 1
ATOM 1046 C C . CYS B 1 19 ? -10.401 14.623 22.833 1.00 15.80 19 CYS B C 1
ATOM 1047 O O . CYS B 1 19 ? -10.577 13.562 23.437 1.00 15.10 19 CYS B O 1
ATOM 1050 N N . THR B 1 20 ? -9.399 14.819 21.981 1.00 13.78 20 THR B N 1
ATOM 1051 C CA . THR B 1 20 ? -8.417 13.780 21.693 1.00 12.58 20 THR B CA 1
ATOM 1052 C C . THR B 1 20 ? -6.995 14.326 21.654 1.00 10.92 20 THR B C 1
ATOM 1053 O O . THR B 1 20 ? -6.785 15.534 21.533 1.00 9.60 20 THR B O 1
ATOM 1057 N N . TYR B 1 21 ? -6.023 13.424 21.756 1.00 10.67 21 TYR B N 1
ATOM 1058 C CA . TYR B 1 21 ? -4.612 13.790 21.706 1.00 11.19 21 TYR B CA 1
ATOM 1059 C C . TYR B 1 21 ? -3.836 12.578 21.204 1.00 11.47 21 TYR B C 1
ATOM 1060 O O . TYR B 1 21 ? -4.285 11.440 21.356 1.00 11.26 21 TYR B O 1
ATOM 1069 N N . SER B 1 22 ? -2.679 12.819 20.595 1.00 12.53 22 SER B N 1
ATOM 1070 C CA . SER B 1 22 ? -1.870 11.727 20.068 1.00 12.47 22 SER B CA 1
ATOM 1071 C C . SER B 1 22 ? -0.961 11.117 21.125 1.00 14.19 22 SER B C 1
ATOM 1072 O O . SER B 1 22 ? -0.282 11.828 21.866 1.00 13.12 22 SER B O 1
ATOM 1075 N N . THR B 1 23 ? -0.944 9.791 21.183 1.00 14.63 23 THR B N 1
ATOM 1076 C CA . THR B 1 23 ? -0.119 9.092 22.155 1.00 16.16 23 THR B CA 1
ATOM 1077 C C . THR B 1 23 ? 1.250 8.713 21.578 1.00 17.66 23 THR B C 1
ATOM 1078 O O . THR B 1 23 ? 1.911 7.809 22.088 1.00 18.45 23 THR B O 1
ATOM 1082 N N . TYR B 1 24 ? 1.678 9.421 20.531 1.00 18.38 24 TYR B N 1
ATOM 1083 C CA . TYR B 1 24 ? 2.960 9.150 19.869 1.00 20.88 24 TYR B CA 1
ATOM 1084 C C . TYR B 1 24 ? 4.173 9.256 20.788 1.00 21.58 24 TYR B C 1
ATOM 1085 O O . TYR B 1 24 ? 5.218 8.662 20.520 1.00 20.55 24 TYR B O 1
ATOM 1094 N N . ARG B 1 25 ? 4.045 10.041 21.850 1.00 23.47 25 ARG B N 1
ATOM 1095 C CA . ARG B 1 25 ? 5.122 10.189 22.814 1.00 24.65 25 ARG B CA 1
ATOM 1096 C C . ARG B 1 25 ? 4.627 9.581 24.117 1.00 25.74 25 ARG B C 1
ATOM 1097 O O . ARG B 1 25 ? 5.068 9.955 25.203 1.00 27.97 25 ARG B O 1
ATOM 1105 N N . GLY B 1 26 ? 3.695 8.638 23.990 1.00 26.21 26 GLY B N 1
ATOM 1106 C CA . GLY B 1 26 ? 3.138 7.967 25.153 1.00 26.20 26 GLY B CA 1
ATOM 1107 C C . GLY B 1 26 ? 1.859 8.587 25.683 1.00 25.55 26 GLY B C 1
ATOM 1108 O O . GLY B 1 26 ? 1.498 9.703 25.308 1.00 24.88 26 GLY B O 1
ATOM 1109 N N . ILE B 1 27 ? 1.169 7.858 26.558 1.00 24.63 27 ILE B N 1
ATOM 1110 C CA . ILE B 1 27 ? -0.074 8.343 27.153 1.00 23.61 27 ILE B CA 1
ATOM 1111 C C . ILE B 1 27 ? 0.234 9.263 28.319 1.00 23.54 27 ILE B C 1
ATOM 1112 O O . ILE B 1 27 ? 1.345 9.260 28.849 1.00 24.03 27 ILE B O 1
ATOM 1117 N N . THR B 1 28 ? -0.762 10.039 28.729 1.00 22.84 28 THR B N 1
ATOM 1118 C CA . THR B 1 28 ? -0.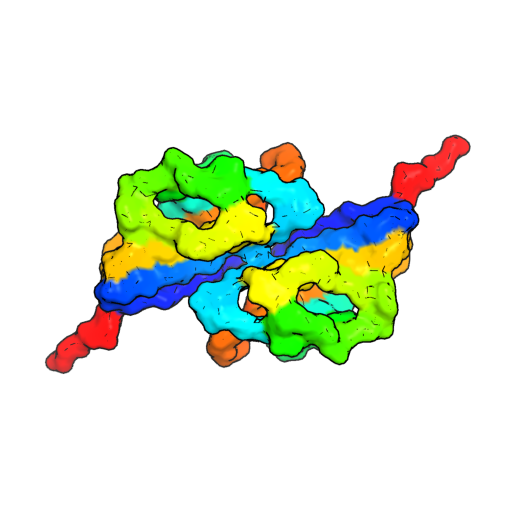590 10.945 29.850 1.00 22.51 28 THR B CA 1
ATOM 1119 C C . THR B 1 28 ? -1.916 11.159 30.576 1.00 22.52 28 THR B C 1
ATOM 1120 O O . THR B 1 28 ? -2.924 10.538 30.237 1.00 23.30 28 THR B O 1
ATOM 1124 N N . THR B 1 29 ? -1.908 12.039 31.571 1.00 23.14 29 THR B N 1
ATOM 1125 C CA . THR B 1 29 ? -3.096 12.319 32.371 1.00 23.07 29 THR B CA 1
ATOM 1126 C C . THR B 1 29 ? -4.033 13.370 31.775 1.00 22.44 29 THR B C 1
ATOM 1127 O O . THR B 1 29 ? -3.606 14.255 31.033 1.00 23.93 29 THR B O 1
ATOM 1131 N N . THR B 1 30 ? -5.314 13.266 32.123 1.00 21.38 30 THR B N 1
ATOM 1132 C CA . THR B 1 30 ? -6.346 14.175 31.628 1.00 20.48 30 THR B CA 1
ATOM 1133 C C . THR B 1 30 ? -7.382 14.500 32.698 1.00 19.86 30 THR B C 1
ATOM 1134 O O . THR B 1 30 ? -7.734 13.641 33.503 1.00 20.00 30 THR B O 1
ATOM 1138 N N . CYS B 1 31 ? -7.870 15.736 32.709 1.00 18.50 31 CYS B N 1
ATOM 1139 C CA . CYS B 1 31 ? -8.929 16.100 33.640 1.00 19.39 31 CYS B CA 1
ATOM 1140 C C . CYS B 1 31 ? -9.970 16.912 32.882 1.00 18.05 31 CYS B C 1
ATOM 1141 O O . CYS B 1 31 ? -9.660 17.555 31.876 1.00 15.59 31 CYS B O 1
ATOM 1144 N N . TRP B 1 32 ? -11.211 16.839 33.351 1.00 16.81 32 TRP B N 1
ATOM 1145 C CA . TRP B 1 32 ? -12.324 17.569 32.755 1.00 16.46 32 TRP B CA 1
ATOM 1146 C C . TRP B 1 32 ? -12.902 18.496 33.813 1.00 15.90 32 TRP B C 1
ATOM 1147 O O . TRP B 1 32 ? -12.923 18.159 34.994 1.00 16.36 32 TRP B O 1
ATOM 1158 N N . GLY B 1 33 ? -13.378 19.661 33.396 1.00 16.01 33 GLY B N 1
ATOM 1159 C CA . GLY B 1 33 ? -13.944 20.581 34.363 1.00 16.18 33 GLY B CA 1
ATOM 1160 C C . GLY B 1 33 ? -14.908 21.589 33.773 1.00 16.15 33 GLY B C 1
ATOM 1161 O O . GLY B 1 33 ? -14.863 21.880 32.579 1.00 15.11 33 GLY B O 1
ATOM 1162 N N . ARG B 1 34 ? -15.789 22.111 34.621 1.00 15.72 34 ARG B N 1
ATOM 1163 C CA . ARG B 1 34 ? -16.766 23.115 34.218 1.00 17.29 34 ARG B CA 1
ATOM 1164 C C . ARG B 1 34 ? -16.109 24.486 34.302 1.00 18.05 34 ARG B C 1
ATOM 1165 O O . ARG B 1 34 ? -15.285 24.730 35.181 1.00 17.36 34 ARG B O 1
ATOM 1173 N N . GLY B 1 35 ? -16.491 25.385 33.402 1.00 19.60 35 GLY B N 1
ATOM 1174 C CA . GLY B 1 35 ? -15.903 26.712 33.389 1.00 19.94 35 GLY B CA 1
ATOM 1175 C C . GLY B 1 35 ? -14.710 26.679 32.457 1.00 21.73 35 GLY B C 1
ATOM 1176 O O . GLY B 1 35 ? -14.209 25.601 32.140 1.00 21.20 35 GLY B O 1
ATOM 1177 N N . GLN B 1 36 ? -14.249 27.840 32.006 1.00 23.44 36 GLN B N 1
ATOM 1178 C CA . GLN B 1 36 ? -13.109 27.871 31.102 1.00 25.77 36 GLN B CA 1
ATOM 1179 C C . GLN B 1 36 ? -11.853 27.410 31.836 1.00 25.36 36 GLN B C 1
ATOM 1180 O O . GLN B 1 36 ? -11.740 27.572 33.050 1.00 23.54 36 GLN B O 1
ATOM 1186 N N . CYS B 1 37 ? -10.924 26.814 31.094 1.00 27.45 37 CYS B N 1
ATOM 1187 C CA . CYS B 1 37 ? -9.682 26.315 31.678 1.00 28.34 37 CYS B CA 1
ATOM 1188 C C . CYS B 1 37 ? -8.926 27.404 32.447 1.00 28.31 37 CYS B C 1
ATOM 1189 O O . CYS B 1 37 ? -8.759 28.524 31.954 1.00 28.47 37 CYS B O 1
ATOM 1192 N N . PRO B 1 38 ? -8.479 27.082 33.676 1.00 28.12 38 PRO B N 1
ATOM 1193 C CA . PRO B 1 38 ? -7.727 27.993 34.546 1.00 27.44 38 PRO B CA 1
ATOM 1194 C C . PRO B 1 38 ? -6.242 27.990 34.145 1.00 27.53 38 PRO B C 1
ATOM 1195 O O . PRO B 1 38 ? -5.924 27.808 32.975 1.00 27.28 38 PRO B O 1
ATOM 1199 N N . SER B 1 39 ? -5.335 28.219 35.087 1.00 28.01 39 SER B N 1
ATOM 1200 C CA . SER B 1 39 ? -3.910 28.215 34.731 1.00 28.96 39 SER B CA 1
ATOM 1201 C C . SER B 1 39 ? -3.334 26.843 35.035 1.00 28.02 39 SER B C 1
ATOM 1202 O O . SER B 1 39 ? -2.513 26.312 34.285 1.00 29.59 39 SER B O 1
ATOM 1205 N N . SER B 1 40 ? -3.797 26.276 36.143 1.00 27.44 40 SER B N 1
ATOM 1206 C CA . SER B 1 40 ? -3.358 24.967 36.580 1.00 27.45 40 SER B CA 1
ATOM 1207 C C . SER B 1 40 ? -4.563 24.050 36.761 1.00 26.96 40 SER B C 1
ATOM 1208 O O . SER B 1 40 ? -5.597 24.459 37.294 1.00 26.49 40 SER B O 1
ATOM 1211 N N . ALA B 1 41 ? -4.420 22.812 36.298 1.00 26.68 41 ALA B N 1
ATOM 1212 C CA . ALA B 1 41 ? -5.460 21.794 36.406 1.00 26.97 41 ALA B CA 1
ATOM 1213 C C . ALA B 1 41 ? -6.846 22.208 35.919 1.00 27.51 41 ALA B C 1
ATOM 1214 O O . ALA B 1 41 ? -6.997 23.131 35.118 1.00 28.42 41 ALA B O 1
ATOM 1216 N N . CYS B 1 42 ? -7.854 21.499 36.418 1.00 28.43 42 CYS B N 1
ATOM 1217 C CA . CYS B 1 42 ? -9.244 21.742 36.057 1.00 29.06 42 CYS B CA 1
ATOM 1218 C C . CYS B 1 42 ? -10.038 22.399 37.181 1.00 29.78 42 CYS B C 1
ATOM 1219 O O . CYS B 1 42 ? -9.875 22.071 38.355 1.00 30.90 42 CYS B O 1
ATOM 1222 N N . GLN B 1 43 ? -10.897 23.333 36.796 1.00 29.80 43 GLN B N 1
ATOM 1223 C CA . GLN B 1 43 ? -11.763 24.052 37.721 1.00 29.31 43 GLN B CA 1
ATOM 1224 C C . GLN B 1 43 ? -13.043 23.212 37.786 1.00 27.13 43 GLN B C 1
ATOM 1225 O O . GLN B 1 43 ? -13.482 22.693 36.763 1.00 27.11 43 GLN B O 1
ATOM 1231 N N . ASN B 1 44 ? -13.626 23.054 38.974 1.00 26.07 44 ASN B N 1
ATOM 1232 C CA . ASN B 1 44 ? -14.851 22.255 39.128 1.00 25.71 44 ASN B CA 1
ATOM 1233 C C . ASN B 1 44 ? -14.735 20.866 38.494 1.00 23.47 44 ASN B C 1
ATOM 1234 O O . ASN B 1 44 ? -15.643 20.421 37.792 1.00 23.41 44 ASN B O 1
ATOM 1239 N N . THR B 1 45 ? -13.628 20.183 38.762 1.00 20.75 45 THR B N 1
ATOM 1240 C CA . THR B 1 45 ? -13.357 18.858 38.200 1.00 18.47 45 THR B CA 1
ATOM 1241 C C . THR B 1 45 ? -14.514 17.861 38.094 1.00 15.41 45 THR B C 1
ATOM 1242 O O . THR B 1 45 ? -15.278 17.657 39.038 1.00 13.55 45 THR B O 1
ATOM 1246 N N . LEU B 1 46 ? -14.617 17.233 36.925 1.00 13.89 46 LEU B N 1
ATOM 1247 C CA . LEU B 1 46 ? -15.646 16.234 36.663 1.00 13.58 46 LEU B CA 1
ATOM 1248 C C . LEU B 1 46 ? -14.975 14.882 36.456 1.00 12.82 46 LEU B C 1
ATOM 1249 O O . LEU B 1 46 ? -15.499 13.846 36.864 1.00 14.25 46 LEU B O 1
ATOM 1254 N N . ILE B 1 47 ? -13.807 14.905 35.821 1.00 11.33 47 ILE B N 1
ATOM 1255 C CA . ILE B 1 47 ? -13.075 13.683 35.522 1.00 10.28 47 ILE B CA 1
ATOM 1256 C C . ILE B 1 47 ? -11.562 13.806 35.679 1.00 10.73 47 ILE B C 1
ATOM 1257 O O . ILE B 1 47 ? -10.992 14.890 35.554 1.00 10.56 47 ILE B O 1
ATOM 1262 N N . TRP B 1 48 ? -10.932 12.672 35.969 1.00 11.08 48 TRP B N 1
ATOM 1263 C CA . TRP B 1 48 ? -9.482 12.557 36.086 1.00 11.47 48 TRP B CA 1
ATOM 1264 C C . TRP B 1 48 ? -9.150 11.181 35.537 1.00 12.88 48 TRP B C 1
ATOM 1265 O O . TRP B 1 48 ? -9.842 10.202 35.829 1.00 12.28 48 TRP B O 1
ATOM 1276 N N . THR B 1 49 ? -8.111 11.110 34.718 1.00 12.78 49 THR B N 1
ATOM 1277 C CA . THR B 1 49 ? -7.691 9.838 34.159 1.00 14.13 49 THR B CA 1
ATOM 1278 C C . THR B 1 49 ? -6.241 9.667 34.566 1.00 15.19 49 THR B C 1
ATOM 1279 O O . THR B 1 49 ? -5.547 10.649 34.833 1.00 14.85 49 THR B O 1
ATOM 1283 N N . ASN B 1 50 ? -5.791 8.422 34.624 1.00 15.98 50 ASN B N 1
ATOM 1284 C CA . ASN B 1 50 ? -4.413 8.130 34.980 1.00 17.77 50 ASN B CA 1
ATOM 1285 C C . ASN B 1 50 ? -3.683 7.778 33.691 1.00 18.85 50 ASN B C 1
ATOM 1286 O O . ASN B 1 50 ? -2.554 7.291 33.710 1.00 20.13 50 ASN B O 1
ATOM 1291 N N . GLY B 1 51 ? -4.346 8.028 32.567 1.00 19.44 51 GLY B N 1
ATOM 1292 C CA . GLY B 1 51 ? -3.754 7.738 31.277 1.00 21.96 51 GLY B CA 1
ATOM 1293 C C . GLY B 1 51 ? -4.498 6.661 30.514 1.00 23.51 51 GLY B C 1
ATOM 1294 O O . GLY B 1 51 ? -4.665 6.761 29.299 1.00 24.73 51 GLY B O 1
ATOM 1295 N N . HIS B 1 52 ? -4.957 5.635 31.223 1.00 23.75 52 HIS B N 1
ATOM 1296 C CA . HIS B 1 52 ? -5.668 4.534 30.584 1.00 24.68 52 HIS B CA 1
ATOM 1297 C C . HIS B 1 52 ? -7.073 4.260 31.107 1.00 23.64 52 HIS B C 1
ATOM 1298 O O . HIS B 1 52 ? -7.826 3.508 30.491 1.00 24.20 52 HIS B O 1
ATOM 1305 N N . ARG B 1 53 ? -7.433 4.854 32.238 1.00 22.83 53 ARG B N 1
ATOM 1306 C CA . ARG B 1 53 ? -8.768 4.647 32.779 1.00 21.66 53 ARG B CA 1
ATOM 1307 C C . ARG B 1 53 ? -9.165 5.781 33.710 1.00 19.35 53 ARG B C 1
ATOM 1308 O O . ARG B 1 53 ? -8.311 6.488 34.244 1.00 19.22 53 ARG B O 1
ATOM 1316 N N . VAL B 1 54 ? -10.470 5.949 33.890 1.00 17.41 54 VAL B N 1
ATOM 1317 C CA . VAL B 1 54 ? -11.008 6.987 34.759 1.00 15.46 54 VAL B CA 1
ATOM 1318 C C . VAL B 1 54 ? -10.694 6.656 36.218 1.00 15.06 54 VAL B C 1
ATOM 1319 O O . VAL B 1 54 ? -10.912 5.532 36.669 1.00 14.13 54 VAL B O 1
ATOM 1323 N N . THR B 1 55 ? -10.169 7.637 36.946 1.00 15.86 55 THR B N 1
ATOM 1324 C CA . THR B 1 55 ? -9.816 7.454 38.351 1.00 16.69 55 THR B CA 1
ATOM 1325 C C . THR B 1 55 ? -10.683 8.326 39.251 1.00 17.10 55 THR B C 1
ATOM 1326 O O . THR B 1 55 ? -10.736 8.125 40.466 1.00 17.40 55 THR B O 1
ATOM 1330 N N . TYR B 1 56 ? -11.345 9.307 38.646 1.00 18.16 56 TYR B N 1
ATOM 1331 C CA . TYR B 1 56 ? -12.228 10.209 39.372 1.00 17.87 56 TYR B CA 1
ATOM 1332 C C . TYR B 1 56 ? -13.424 10.551 38.498 1.00 18.15 56 TYR B C 1
ATOM 1333 O O . TYR B 1 56 ? -13.280 10.929 37.335 1.00 18.75 56 TYR B O 1
ATOM 1342 N N . GLN B 1 57 ? -14.608 10.412 39.079 1.00 19.10 57 GLN B N 1
ATOM 1343 C CA . GLN B 1 57 ? -15.856 10.687 38.390 1.00 18.16 57 GLN B CA 1
ATOM 1344 C C . GLN B 1 57 ? -16.777 11.421 39.357 1.00 18.83 57 GLN B C 1
ATOM 1345 O O . GLN B 1 57 ? -17.318 10.827 40.290 1.00 19.46 57 GLN B O 1
ATOM 1351 N N . LYS B 1 58 ? -16.941 12.719 39.131 1.00 18.05 58 LYS B N 1
ATOM 1352 C CA . LYS B 1 58 ? -17.778 13.555 39.979 1.00 17.68 58 LYS B CA 1
ATOM 1353 C C . LYS B 1 58 ? -19.225 13.074 40.047 1.00 16.97 58 LYS B C 1
ATOM 1354 O O . LYS B 1 58 ? -19.886 13.207 41.077 1.00 15.72 58 LYS B O 1
ATOM 1360 N N . SER B 1 59 ? -19.711 12.516 38.944 1.00 15.55 59 SER B N 1
ATOM 1361 C CA . SER B 1 59 ? -21.078 12.018 38.870 1.00 15.00 59 SER B CA 1
ATOM 1362 C C . SER B 1 59 ? -21.137 10.885 37.852 1.00 15.05 59 SER B C 1
ATOM 1363 O O . SER B 1 59 ? -20.382 10.883 36.884 1.00 15.61 59 SER B O 1
ATOM 1366 N N . SER B 1 60 ? -22.030 9.923 38.067 1.00 15.48 60 SER B N 1
ATOM 1367 C CA . SER B 1 60 ? -22.151 8.797 37.146 1.00 16.25 60 SER B CA 1
ATOM 1368 C C . SER B 1 60 ? -22.604 9.232 35.751 1.00 17.17 60 SER B C 1
ATOM 1369 O O . SER B 1 60 ? -22.504 8.457 34.799 1.00 16.34 60 SER B O 1
ATOM 1372 N N . ARG B 1 61 ? -23.097 10.465 35.629 1.00 16.69 61 ARG B N 1
ATOM 1373 C CA . ARG B 1 61 ? -23.558 10.978 34.339 1.00 17.26 61 ARG B CA 1
ATOM 1374 C C . ARG B 1 61 ? -22.401 11.391 33.437 1.00 18.52 61 ARG B C 1
ATOM 1375 O O . ARG B 1 61 ? -22.602 11.717 32.264 1.00 17.54 61 ARG B O 1
ATOM 1383 N N . TYR B 1 62 ? -21.193 11.392 33.989 1.00 18.72 62 TYR B N 1
ATOM 1384 C CA . TYR B 1 62 ? -20.011 11.774 33.230 1.00 19.71 62 TYR B CA 1
ATOM 1385 C C . TYR B 1 62 ? -19.163 10.558 32.906 1.00 20.18 62 TYR B C 1
ATOM 1386 O O . TYR B 1 62 ? -18.679 9.873 33.807 1.00 18.11 62 TYR B O 1
ATOM 1395 N N . ASN B 1 63 ? -18.978 10.303 31.616 1.00 20.66 63 ASN B N 1
ATOM 1396 C CA . ASN B 1 63 ? -18.192 9.160 31.182 1.00 21.48 63 ASN B CA 1
ATOM 1397 C C . ASN B 1 63 ? -17.318 9.420 29.974 1.00 20.21 63 ASN B C 1
ATOM 1398 O O . ASN B 1 63 ? -17.621 10.257 29.119 1.00 18.61 63 ASN B O 1
ATOM 1403 N N . LEU B 1 64 ? -16.217 8.684 29.923 1.00 20.35 64 LEU B N 1
ATOM 1404 C CA . LEU B 1 64 ? -15.293 8.746 28.803 1.00 21.51 64 LEU B CA 1
ATOM 1405 C C . LEU B 1 64 ? -15.440 7.393 28.125 1.00 22.62 64 LEU B C 1
ATOM 1406 O O . LEU B 1 64 ? -14.840 6.402 28.548 1.00 22.45 64 LEU B O 1
ATOM 1411 N N . LYS B 1 65 ? -16.255 7.383 27.072 1.00 24.06 65 LYS B N 1
ATOM 1412 C CA . LYS B 1 65 ? -16.542 6.162 26.349 1.00 25.60 65 LYS B CA 1
ATOM 1413 C C . LYS B 1 65 ? -15.567 5.686 25.278 1.00 26.71 65 LYS B C 1
ATOM 1414 O O . LYS B 1 65 ? -15.576 4.535 24.915 1.00 27.24 65 LYS B O 1
ATOM 1420 N N . GLY B 1 66 ? -14.693 6.548 24.796 1.00 27.21 66 GLY B N 1
ATOM 1421 C CA . GLY B 1 66 ? -13.780 6.022 23.802 1.00 27.38 66 GLY B CA 1
ATOM 1422 C C . GLY B 1 66 ? -12.707 5.173 24.464 1.00 27.98 66 GLY B C 1
ATOM 1423 O O . GLY B 1 66 ? -12.677 4.965 25.695 1.00 27.21 66 GLY B O 1
ATOM 1424 N N . HIS B 1 67 ? -11.798 4.785 23.564 1.00 29.28 67 HIS B N 1
ATOM 1425 C CA . HIS B 1 67 ? -10.550 4.020 23.727 1.00 29.51 67 HIS B CA 1
ATOM 1426 C C . HIS B 1 67 ? -9.603 5.104 24.251 1.00 27.79 67 HIS B C 1
ATOM 1427 O O . HIS B 1 67 ? -8.934 5.797 23.466 1.00 26.83 67 HIS B O 1
ATOM 1434 N N . ILE B 1 68 ? -9.621 5.248 25.577 1.00 26.09 68 ILE B N 1
ATOM 1435 C CA . ILE B 1 68 ? -8.880 6.241 26.342 1.00 24.86 68 ILE B CA 1
ATOM 1436 C C . ILE B 1 68 ? -7.389 6.124 26.153 1.00 24.63 68 ILE B C 1
ATOM 1437 O O . ILE B 1 68 ? -6.708 7.112 25.871 1.00 23.41 68 ILE B O 1
ATOM 1442 N N . SER B 1 69 ? -6.871 4.920 26.361 1.00 25.20 69 SER B N 1
ATOM 1443 C CA . SER B 1 69 ? -5.443 4.697 26.213 1.00 25.16 69 SER B CA 1
ATOM 1444 C C . SER B 1 69 ? -5.002 4.985 24.774 1.00 24.81 69 SER B C 1
ATOM 1445 O O . SER B 1 69 ? -3.803 5.079 24.502 1.00 24.45 69 SER B O 1
ATOM 1448 N N . GLU B 1 70 ? -5.944 5.120 23.842 1.00 26.04 70 GLU B N 1
ATOM 1449 C CA . GLU B 1 70 ? -5.568 5.421 22.467 1.00 26.22 70 GLU B CA 1
ATOM 1450 C C . GLU B 1 70 ? -5.426 6.933 22.273 1.00 25.05 70 GLU B C 1
ATOM 1451 O O . GLU B 1 70 ? -4.754 7.386 21.356 1.00 25.33 70 GLU B O 1
ATOM 1457 N N . GLY B 1 71 ? -6.078 7.712 23.130 1.00 22.82 71 GLY B N 1
ATOM 1458 C CA . GLY B 1 71 ? -5.991 9.157 23.012 1.00 19.84 71 GLY B CA 1
ATOM 1459 C C . GLY B 1 71 ? -7.348 9.816 22.929 1.00 17.84 71 GLY B C 1
ATOM 1460 O O . GLY B 1 71 ? -7.445 11.039 22.842 1.00 18.15 71 GLY B O 1
ATOM 1461 N N . ASP B 1 72 ? -8.403 9.009 22.946 1.00 16.52 72 ASP B N 1
ATOM 1462 C CA . ASP B 1 72 ? -9.749 9.561 22.887 1.00 15.85 72 ASP B CA 1
ATOM 1463 C C . ASP B 1 72 ? -10.307 9.749 24.292 1.00 15.12 72 ASP B C 1
ATOM 1464 O O . ASP B 1 72 ? -10.877 8.821 24.868 1.00 15.38 72 ASP B O 1
ATOM 1469 N N . VAL B 1 73 ? -10.139 10.947 24.842 1.00 13.78 73 VAL B N 1
ATOM 1470 C CA . VAL B 1 73 ? -10.642 11.245 26.180 1.00 12.92 73 VAL B CA 1
ATOM 1471 C C . VAL B 1 73 ? -11.877 12.133 26.105 1.00 14.48 73 VAL B C 1
ATOM 1472 O O . VAL B 1 73 ? -12.012 13.095 26.866 1.00 14.52 73 VAL B O 1
ATOM 1476 N N . SER B 1 74 ? -12.779 11.802 25.187 1.00 13.49 74 SER B N 1
ATOM 1477 C CA . SER B 1 74 ? -14.000 12.574 25.008 1.00 12.25 74 SER B CA 1
ATOM 1478 C C . SER B 1 74 ? -15.000 12.360 26.140 1.00 12.32 74 SER B C 1
ATOM 1479 O O . SER B 1 74 ? -15.253 11.231 26.566 1.00 12.14 74 SER B O 1
ATOM 1482 N N . LEU B 1 75 ? -15.560 13.462 26.624 1.00 11.66 75 LEU B N 1
ATOM 1483 C CA . LEU B 1 75 ? -16.532 13.431 27.707 1.00 10.00 75 LEU B CA 1
ATOM 1484 C C . LEU B 1 75 ? -17.951 13.280 27.183 1.00 11.60 75 LEU B C 1
ATOM 1485 O O . LEU B 1 75 ? -18.364 13.987 26.264 1.00 10.38 75 LEU B O 1
ATOM 1490 N N . THR B 1 76 ? -18.699 12.356 27.773 1.00 13.37 76 THR B N 1
ATOM 1491 C CA . THR B 1 76 ? -20.081 12.144 27.374 1.00 15.25 76 THR B CA 1
ATOM 1492 C C . THR B 1 76 ? -20.973 12.372 28.583 1.00 17.15 76 THR B C 1
ATOM 1493 O O . THR B 1 76 ? -20.769 11.775 29.639 1.00 18.92 76 THR B O 1
ATOM 1497 N N . ILE B 1 77 ? -21.951 13.254 28.428 1.00 18.01 77 ILE B N 1
ATOM 1498 C CA . ILE B 1 77 ? -22.876 13.556 29.507 1.00 19.49 77 ILE B CA 1
ATOM 1499 C C . ILE B 1 77 ? -24.169 12.802 29.218 1.00 21.30 77 ILE B C 1
ATOM 1500 O O . ILE B 1 77 ? -24.843 13.073 28.225 1.00 20.85 77 ILE B O 1
ATOM 1505 N N . GLU B 1 78 ? -24.496 11.842 30.076 1.00 24.50 78 GLU B N 1
ATOM 1506 C CA . GLU B 1 78 ? -25.700 11.037 29.912 1.00 26.63 78 GLU B CA 1
ATOM 1507 C C . GLU B 1 78 ? -26.950 11.850 30.135 1.00 27.25 78 GLU B C 1
ATOM 1508 O O . GLU B 1 78 ? -26.927 12.833 30.881 1.00 27.04 78 GLU B O 1
ATOM 1514 N N . ASN B 1 79 ? -28.040 11.429 29.502 1.00 27.96 79 ASN B N 1
ATOM 1515 C CA . ASN B 1 79 ? -29.311 12.103 29.679 1.00 28.54 79 ASN B CA 1
ATOM 1516 C C . ASN B 1 79 ? -29.074 13.566 30.105 1.00 28.10 79 ASN B C 1
ATOM 1517 O O . ASN B 1 79 ? -29.161 13.898 31.302 1.00 28.26 79 ASN B O 1
ATOM 1522 N N . SER B 1 80 ? -28.734 14.409 29.120 1.00 26.28 80 SER B N 1
ATOM 1523 C CA . SER B 1 80 ? -28.441 15.836 29.275 1.00 24.26 80 SER B CA 1
ATOM 1524 C C . SER B 1 80 ? -29.667 16.692 29.518 1.00 23.01 80 SER B C 1
ATOM 1525 O O . SER B 1 80 ? -30.773 16.316 29.139 1.00 23.33 80 SER B O 1
ATOM 1528 N N . VAL B 1 81 ? -29.444 17.872 30.090 1.00 21.89 81 VAL B N 1
ATOM 1529 C CA . VAL B 1 81 ? -30.507 18.822 30.357 1.00 20.78 81 VAL B CA 1
ATOM 1530 C C . VAL B 1 81 ? -29.970 20.226 30.224 1.00 20.36 81 VAL B C 1
ATOM 1531 O O . VAL B 1 81 ? -28.755 20.449 30.251 1.00 21.52 81 VAL B O 1
ATOM 1535 N N . GLU B 1 82 ? -30.894 21.168 30.096 1.00 20.07 82 GLU B N 1
ATOM 1536 C CA . GLU B 1 82 ? -30.573 22.570 29.950 1.00 18.77 82 GLU B CA 1
ATOM 1537 C C . GLU B 1 82 ? -29.486 23.045 30.907 1.00 17.64 82 GLU B C 1
ATOM 1538 O O . GLU B 1 82 ? -28.642 23.856 30.529 1.00 17.78 82 GLU B O 1
ATOM 1544 N N . SER B 1 83 ? -29.499 22.536 32.137 1.00 17.12 83 SER B N 1
ATOM 1545 C CA . SER B 1 83 ? -28.511 22.927 33.142 1.00 16.99 83 SER B CA 1
ATOM 1546 C C . SER B 1 83 ? -27.088 22.435 32.880 1.00 16.62 83 SER B C 1
ATOM 1547 O O . SER B 1 83 ? -26.179 22.727 33.656 1.00 15.98 83 SER B O 1
ATOM 1550 N N . ASP B 1 84 ? -26.891 21.682 31.803 1.00 15.18 84 ASP B N 1
ATOM 1551 C CA . ASP B 1 84 ? -25.557 21.200 31.473 1.00 14.07 84 ASP B CA 1
ATOM 1552 C C . ASP B 1 84 ? -24.864 22.224 30.582 1.00 13.64 84 ASP B C 1
ATOM 1553 O O . ASP B 1 84 ? -23.655 22.156 30.365 1.00 14.53 84 ASP B O 1
ATOM 1558 N N . SER B 1 85 ? -25.640 23.175 30.069 1.00 13.37 85 SER B N 1
ATOM 1559 C CA . SER B 1 85 ? -25.091 24.218 29.212 1.00 11.92 85 SER B CA 1
ATOM 1560 C C . SER B 1 85 ? -24.036 24.986 29.994 1.00 11.90 85 SER B C 1
ATOM 1561 O O . SER B 1 85 ? -24.142 25.131 31.212 1.00 11.41 85 SER B O 1
ATOM 1564 N N . GLY B 1 86 ? -23.019 25.470 29.288 1.00 11.73 86 GLY B N 1
ATOM 1565 C CA . GLY B 1 86 ? -21.950 26.213 29.931 1.00 11.37 86 GLY B CA 1
ATOM 1566 C C . GLY B 1 86 ? -20.607 25.897 29.302 1.00 14.17 86 GLY B C 1
ATOM 1567 O O . GLY B 1 86 ? -20.542 25.203 28.285 1.00 14.06 86 GLY B O 1
ATOM 1568 N N . LEU B 1 87 ? -19.531 26.403 29.899 1.00 15.10 87 LEU B N 1
ATOM 1569 C CA . LEU B 1 87 ? -18.189 26.162 29.379 1.00 15.88 87 LEU B CA 1
ATOM 1570 C C . LEU B 1 87 ? -17.532 24.962 30.053 1.00 16.74 87 LEU B C 1
ATOM 1571 O O . LEU B 1 87 ? -17.692 24.748 31.255 1.00 18.33 87 LEU B O 1
ATOM 1576 N N . TYR B 1 88 ? -16.799 24.177 29.270 1.00 17.36 88 TYR B N 1
ATOM 1577 C CA . TYR B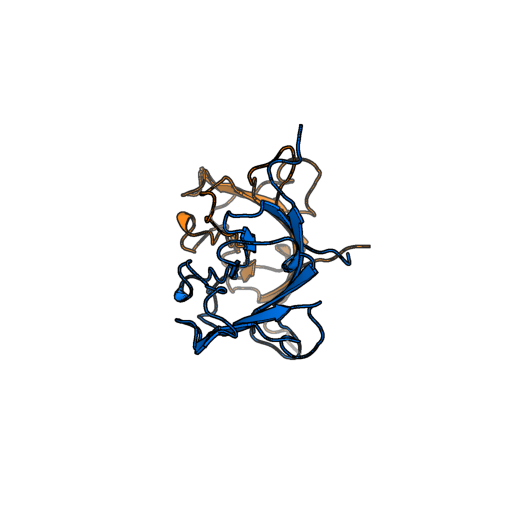 1 88 ? -16.104 23.006 29.793 1.00 15.57 88 TYR B CA 1
ATOM 1578 C C . TYR B 1 88 ? -14.645 23.004 29.375 1.00 15.93 88 TYR B C 1
ATOM 1579 O O . TYR B 1 88 ? -14.288 23.476 28.294 1.00 14.24 8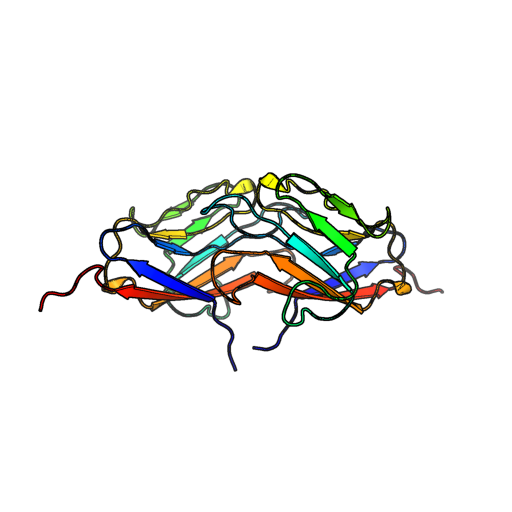8 TYR B O 1
ATOM 1588 N N . CYS B 1 89 ? -13.805 22.456 30.242 1.00 16.52 89 CYS B N 1
ATOM 1589 C CA . CYS B 1 89 ? -12.382 22.393 29.987 1.00 16.89 89 CYS B CA 1
ATOM 1590 C C . CYS B 1 89 ? -11.865 20.964 29.924 1.00 17.27 89 CYS B C 1
ATOM 1591 O O . CYS B 1 89 ? -12.175 20.142 30.785 1.00 17.53 89 CYS B O 1
ATOM 1594 N N . CYS B 1 90 ? -11.089 20.674 28.888 1.00 15.93 90 CYS B N 1
ATOM 1595 C CA . CYS B 1 90 ? -10.471 19.368 28.729 1.00 17.12 90 CYS B CA 1
ATOM 1596 C C . CYS B 1 90 ? -8.992 19.705 28.658 1.00 16.28 90 CYS B C 1
ATOM 1597 O O . CYS B 1 90 ? -8.540 20.357 27.717 1.00 16.17 90 CYS B O 1
ATOM 1600 N N . ARG B 1 91 ? -8.246 19.292 29.675 1.00 16.53 91 ARG B N 1
ATOM 1601 C CA . ARG B 1 91 ? -6.819 19.577 29.729 1.00 15.79 91 ARG B CA 1
ATOM 1602 C C . ARG B 1 91 ? -5.996 18.294 29.690 1.00 15.80 91 ARG B C 1
ATOM 1603 O O . ARG B 1 91 ? -6.252 17.362 30.455 1.00 16.04 91 ARG B O 1
ATOM 1611 N N . VAL B 1 92 ? -5.008 18.256 28.799 1.00 14.26 92 VAL B N 1
ATOM 1612 C CA . VAL B 1 92 ? -4.146 17.086 28.659 1.00 15.46 92 VAL B CA 1
ATOM 1613 C C . VAL B 1 92 ? -2.694 17.397 29.027 1.00 17.01 92 VAL B C 1
ATOM 1614 O O . VAL B 1 92 ? -1.976 18.086 28.295 1.00 17.75 92 VAL B O 1
ATOM 1618 N N . GLU B 1 93 ? -2.269 16.867 30.170 1.00 18.10 93 GLU B N 1
ATOM 1619 C CA . GLU B 1 93 ? -0.922 17.079 30.692 1.00 18.08 93 GLU B CA 1
ATOM 1620 C C . GLU B 1 93 ? 0.149 16.379 29.880 1.00 19.23 93 GLU B C 1
ATOM 1621 O O . GLU B 1 93 ? 0.579 15.279 30.202 1.00 19.34 93 GLU B O 1
ATOM 1627 N N . ILE B 1 94 ? 0.594 17.050 28.832 1.00 21.15 94 ILE B N 1
ATOM 1628 C CA . ILE B 1 94 ? 1.609 16.515 27.945 1.00 21.00 94 ILE B CA 1
ATOM 1629 C C . ILE B 1 94 ? 3.023 16.868 28.359 1.00 22.51 94 ILE B C 1
ATOM 1630 O O . ILE B 1 94 ? 3.237 17.732 29.202 1.00 21.01 94 ILE B O 1
ATOM 1635 N N . PRO B 1 95 ? 4.013 16.177 27.782 1.00 24.32 95 PRO B N 1
ATOM 1636 C CA . PRO B 1 95 ? 5.415 16.439 28.098 1.00 24.69 95 PRO B CA 1
ATOM 1637 C C . PRO B 1 95 ? 5.683 17.931 27.970 1.00 24.83 95 PRO B C 1
ATOM 1638 O O . PRO B 1 95 ? 5.154 18.598 27.076 1.00 25.21 95 PRO B O 1
ATOM 1642 N N . GLY B 1 96 ? 6.509 18.448 28.866 1.00 26.38 96 GLY B N 1
ATOM 1643 C CA . GLY B 1 96 ? 6.823 19.860 28.837 1.00 27.89 96 GLY B CA 1
ATOM 1644 C C . GLY B 1 96 ? 6.462 20.492 30.160 1.00 29.49 96 GLY B C 1
ATOM 1645 O O . GLY B 1 96 ? 5.550 20.039 30.857 1.00 29.75 96 GLY B O 1
ATOM 1646 N N . TRP B 1 97 ? 7.187 21.544 30.510 1.00 30.47 97 TRP B N 1
ATOM 1647 C CA . TRP B 1 97 ? 6.951 22.244 31.756 1.00 31.49 97 TRP B CA 1
ATOM 1648 C C . TRP B 1 97 ? 5.758 23.177 31.605 1.00 31.59 97 TRP B C 1
ATOM 1649 O O . TRP B 1 97 ? 5.801 24.119 30.813 1.00 31.85 97 TRP B O 1
ATOM 1660 N N . PHE B 1 98 ? 4.692 22.903 32.354 1.00 31.59 98 PHE B N 1
ATOM 1661 C CA . PHE B 1 98 ? 3.495 23.735 32.304 1.00 30.96 98 PHE B CA 1
ATOM 1662 C C . PHE B 1 98 ? 3.201 24.020 30.829 1.00 29.64 98 PHE B C 1
ATOM 1663 O O . PHE B 1 98 ? 3.127 25.173 30.400 1.00 28.96 98 PHE B O 1
ATOM 1671 N N . ASN B 1 99 ? 3.026 22.939 30.073 1.00 27.85 99 ASN B N 1
ATOM 1672 C CA . ASN B 1 99 ? 2.805 22.985 28.629 1.00 24.28 99 ASN B CA 1
ATOM 1673 C C . ASN B 1 99 ? 1.552 22.200 28.207 1.00 21.70 99 ASN B C 1
ATOM 1674 O O . ASN B 1 99 ? 1.515 21.596 27.135 1.00 19.68 99 ASN B O 1
ATOM 1679 N N . ASP B 1 100 ? 0.525 22.240 29.050 1.00 19.23 100 ASP B N 1
ATOM 1680 C CA . ASP B 1 100 ? -0.725 21.511 28.821 1.00 18.48 100 ASP B CA 1
ATOM 1681 C C . ASP B 1 100 ? -1.576 21.840 27.596 1.00 17.09 100 ASP B C 1
ATOM 1682 O O . ASP B 1 100 ? -1.732 23.003 27.214 1.00 14.19 100 ASP B O 1
ATOM 1687 N N . GLN B 1 101 ? -2.126 20.786 26.992 1.00 15.58 101 GLN B N 1
ATOM 1688 C CA . GLN B 1 101 ? -3.010 20.919 25.841 1.00 16.12 101 GLN B CA 1
ATOM 1689 C C . GLN B 1 101 ? -4.392 21.169 26.422 1.00 16.06 101 GLN B C 1
ATOM 1690 O O . GLN B 1 101 ? -5.010 20.266 26.989 1.00 15.27 101 GLN B O 1
ATOM 1696 N N . LYS B 1 102 ? -4.870 22.398 26.278 1.00 17.48 102 LYS B N 1
ATOM 1697 C CA . LYS B 1 102 ? -6.165 22.779 26.815 1.00 18.83 102 LYS B CA 1
ATOM 1698 C C . LYS B 1 102 ? -7.193 23.048 25.730 1.00 19.90 102 LYS B C 1
ATOM 1699 O O . LYS B 1 102 ? -6.873 23.568 24.662 1.00 20.65 102 LYS B O 1
ATOM 1705 N N . VAL B 1 103 ? -8.436 22.686 26.017 1.00 19.94 103 VAL B N 1
ATOM 1706 C CA . VAL B 1 103 ? -9.524 22.895 25.079 1.00 18.83 103 VAL B CA 1
ATOM 1707 C C . VAL B 1 103 ? -10.753 23.304 25.879 1.00 18.55 103 VAL B C 1
ATOM 1708 O O . VAL B 1 103 ? -11.231 22.552 26.731 1.00 20.39 103 VAL B O 1
ATOM 1712 N N . THR B 1 104 ? -11.238 24.514 25.622 1.00 16.61 104 THR B N 1
ATOM 1713 C CA . THR B 1 104 ? -12.413 25.034 26.307 1.00 14.93 104 THR B CA 1
ATOM 1714 C C . THR B 1 104 ? -13.620 24.869 25.394 1.00 14.24 104 THR B C 1
ATOM 1715 O O . THR B 1 104 ? -13.565 25.222 24.216 1.00 14.01 104 THR B O 1
ATOM 1719 N N . PHE B 1 105 ? -14.705 24.322 25.933 1.00 12.99 105 PHE B N 1
ATOM 1720 C CA . PHE B 1 105 ? -15.919 24.125 25.150 1.00 12.34 105 PHE B CA 1
ATOM 1721 C C . PHE B 1 105 ? -17.044 25.025 25.637 1.00 12.96 105 PHE B C 1
ATOM 1722 O O . PHE B 1 105 ? -17.056 25.480 26.783 1.00 12.03 105 PHE B O 1
ATOM 1730 N N . SER B 1 106 ? -17.993 25.258 24.738 1.00 13.49 106 SER B N 1
ATOM 1731 C CA . SER B 1 106 ? -19.180 26.051 25.008 1.00 14.16 106 SER B CA 1
ATOM 1732 C C . SER B 1 106 ? -20.332 25.133 24.608 1.00 12.79 106 SER B C 1
ATOM 1733 O O . SER B 1 106 ? -20.706 25.076 23.437 1.00 12.97 106 SER B O 1
ATOM 1736 N N . LEU B 1 107 ? -20.859 24.395 25.583 1.00 13.88 107 LEU B N 1
ATOM 1737 C CA . LEU B 1 107 ? -21.953 23.459 25.360 1.00 13.42 107 LEU B CA 1
ATOM 1738 C C . LEU B 1 107 ? -23.285 24.129 25.603 1.00 14.51 107 LEU B C 1
ATOM 1739 O O . LEU B 1 107 ? -23.472 24.873 26.567 1.00 14.99 107 LEU B O 1
ATOM 1744 N N . GLN B 1 108 ? -24.226 23.828 24.730 1.00 16.34 108 GLN B N 1
ATOM 1745 C CA . GLN B 1 108 ? -25.525 24.445 24.802 1.00 19.23 108 GLN B CA 1
ATOM 1746 C C . GLN B 1 108 ? -26.611 23.419 24.551 1.00 18.86 108 GLN B C 1
ATOM 1747 O O . GLN B 1 108 ? -26.803 22.960 23.422 1.00 18.19 108 GLN B O 1
ATOM 1753 N N . VAL B 1 109 ? -27.332 23.081 25.613 1.00 18.37 109 VAL B N 1
ATOM 1754 C CA . VAL B 1 109 ? -28.384 22.089 25.549 1.00 17.62 109 VAL B CA 1
ATOM 1755 C C . VAL B 1 109 ? -29.767 22.717 25.606 1.00 18.04 109 VAL B C 1
ATOM 1756 O O . VAL B 1 109 ? -30.138 23.367 26.589 1.00 17.67 109 VAL B O 1
ATOM 1760 N N . LYS B 1 110 ? -30.531 22.506 24.543 1.00 18.90 110 LYS B N 1
ATOM 1761 C CA . LYS B 1 110 ? -31.880 23.030 24.460 1.00 19.99 110 LYS B CA 1
ATOM 1762 C C . LYS B 1 110 ? -32.884 21.915 24.203 1.00 20.57 110 LYS B C 1
ATOM 1763 O O . LYS B 1 110 ? -32.524 20.824 23.756 1.00 20.53 110 LYS B O 1
ATOM 1769 N N . PRO B 1 111 ? -34.164 22.173 24.504 1.00 21.02 111 PRO B N 1
ATOM 1770 C CA . PRO B 1 111 ? -35.210 21.172 24.292 1.00 20.58 111 PRO B CA 1
ATOM 1771 C C . PRO B 1 111 ? -35.305 20.787 22.818 1.00 19.87 111 PRO B C 1
ATOM 1772 O O . PRO B 1 111 ? -35.041 21.598 21.932 1.00 18.13 111 PRO B O 1
ATOM 1776 N N . GLU B 1 112 ? -35.680 19.543 22.565 1.00 19.24 112 GLU B N 1
ATOM 1777 C CA . GLU B 1 112 ? -35.808 19.037 21.209 1.00 19.86 112 GLU B CA 1
ATOM 1778 C C . GLU B 1 112 ? -37.102 19.537 20.580 1.00 20.96 112 GLU B C 1
ATOM 1779 O O . GLU B 1 112 ? -37.199 19.697 19.363 1.00 19.59 112 GLU B O 1
ATOM 1785 N N . LEU B 1 113 ? -38.086 19.805 21.430 1.00 22.37 113 LEU B N 1
ATOM 1786 C CA . LEU B 1 113 ? -39.393 20.257 20.980 1.00 22.86 113 LEU B CA 1
ATOM 1787 C C . LEU B 1 113 ? -39.997 21.276 21.944 1.00 23.57 113 LEU B C 1
ATOM 1788 O O . LEU B 1 113 ? -39.951 21.094 23.159 1.00 24.46 113 LEU B O 1
ATOM 1793 N N . VAL B 1 114 ? -40.550 22.354 21.397 1.00 23.24 114 VAL B N 1
ATOM 1794 C CA . VAL B 1 114 ? -41.168 23.391 22.217 1.00 23.51 114 VAL B CA 1
ATOM 1795 C C . VAL B 1 114 ? -42.563 23.730 21.678 1.00 24.68 114 VAL B C 1
ATOM 1796 O O . VAL B 1 114 ? -42.700 24.445 20.683 1.00 24.41 114 VAL B O 1
ATOM 1800 N N . PRO B 1 115 ? -43.616 23.215 22.342 1.00 25.81 115 PRO B N 1
ATOM 1801 C CA . PRO B 1 115 ? -45.032 23.401 22.005 1.00 28.43 115 PRO B CA 1
ATOM 1802 C C . PRO B 1 115 ? -45.437 24.783 21.508 1.00 31.48 115 PRO B C 1
ATOM 1803 O O . PRO B 1 115 ? -44.823 25.792 21.860 1.00 30.57 115 PRO B O 1
ATOM 1807 N N . ARG B 1 116 ? -46.492 24.804 20.697 1.00 34.52 116 ARG B N 1
ATOM 1808 C CA . ARG B 1 116 ? -47.031 26.027 20.107 1.00 38.18 116 ARG B CA 1
ATOM 1809 C C . ARG B 1 116 ? -47.397 27.074 21.165 1.00 40.23 116 ARG B C 1
ATOM 1810 O O . ARG B 1 116 ? -48.576 27.487 21.206 1.00 41.44 116 ARG B O 1
#

InterPro domains:
  IPR003599 Immunoglobulin domain subtype [SM00409] (22-128)
  IPR007110 Immunoglobulin-like domain [PS50835] (16-122)
  IPR013106 Immunoglobulin V-set domain [PF07686] (24-122)
  IPR013783 Immunoglobulin-like fold [G3DSA:2.60.40.10] (19-134)
  IPR036179 Immunoglobulin-like domain superfamily [SSF48726] (25-128)
  IPR052331 T-cell immunoglobulin and mucin domain-containing protein [PTHR47009] (3-303)

Sequence (232 aa):
MDSYVEVKGVVGHPVTLPCTYSTYRGITTTCWGRGQCPSSACQNTLIWTNGHRVTYQKSSRYNLKGHISEGDVSLTIENSVESDSGLYCCRVEIPGWFNDQKVTFSLQVKPELVPRMDSYVEVKGVVGHPVTLPCTYSTYRGITTTCWGRGQCPSSACQNTLIWTNGHRVTYQKSSRYNLKGHISEGDVSLTIENSVESDSGLYCCRVEIPGWFNDQKVTFSLQVKPELVPR

B-factor: mean 24.69, std 10.76, range [6.97, 76.71]

Radius of gyration: 18.72 Å; Cα contacts (8 Å, |Δi|>4): 600; chains: 2; bounding box: 80×33×42 Å

Nearest PDB structures (foldseek):
  2or8-assembly2_B  TM=9.965E-01  e=4.729E-23  Mus musculus
  2or7-assembly2_B  TM=9.233E-01  e=1.008E-15  Mus musculus
  5dzo-assembly1_A  TM=9.592E-01  e=1.710E-14  Homo sapiens
  3bib-assembly1_X  TM=9.493E-01  e=8.327E-13  Mus musculus
  5f70-assembly1_A  TM=8.815E-01  e=1.575E-13  Homo sapiens

GO terms:
  GO:0005515 protein binding (F, IPI)
  GO:0005903 brush border (C, IDA)
  GO:0009986 cell surface (C, IDA)
  GO:0001786 phosphatidylserine binding (F, IDA)
  GO:0032496 response to lipopolysaccharide (P, IDA)
  GO:0033005 positive regulation of mast cell activation (P, IDA)
  GO:0009611 response to wounding (P, IMP)

Organism: Mus musculus (NCBI:txid10090)

Foldseek 3Di:
DPDAAEWEAEAQAKTKDWDWDACPVHFFKKWKAFAFDDQPHHDRTAWIDRRQATPDGPDPQWDQPDRSNRTTRMIIGGRDDQVPFHKMWMWTDDDDDSDIDIHIYGYGYYHPDDDD/DDDAAEFEAAAQAKGKDWDFDACPVHFAKKWKEFDFADQDDYDHTQFIDRRQDTPDGPDPQWDQPDRRNRTTRMIIGGRDDQVVFHKMKMWTDDPDDSPIDIHIHGYGYDHPDDDD

Solvent-accessible surface area: 12954 Å² total; per-residue (Å²): 127,158,80,93,64,125,16,141,10,64,42,44,84,68,5,17,0,36,5,21,10,12,38,115,176,41,63,28,41,0,0,0,0,71,18,82,14,56,60,82,31,15,79,101,33,7,0,75,4,58,0,100,141,49,83,94,80,104,45,89,79,14,44,15,130,28,122,17,47,68,3,24,1,7,0,9,0,46,92,0,55,95,84,1,43,31,56,0,0,0,4,0,62,63,100,62,247,154,74,40,55,96,41,15,0,31,3,81,2,124,57,120,136,123,108,299,233,87,60,87,62,130,20,133,13,52,38,41,78,84,6,25,0,40,6,24,8,13,36,99,149,41,80,28,44,0,0,0,0,71,26,88,14,44,77,76,40,16,90,109,34,8,0,74,3,52,1,95,141,50,75,90,76,129,40,92,70,12,46,15,122,25,116,19,51,69,4,22,2,6,0,8,0,55,100,0,62,88,88,1,43,31,51,0,0,0,5,0,66,53,94,56,242,138,78,34,55,93,40,19,0,34,4,67,4,125,62,120,128,112,102,282

CATH classification: 2.60.40.10

Secondary structure (DSSP, 8-state):
----EEEEEETTS-EEE--B---TT----EEEEES---SSS-TTEEEEE-SSSEEEESSTTEE--S-GGGTB--EEESS--GGG-EEEEEEE--SSTT--EEEEEEEEEE-S----/----EEEEEETTS-EEE--B---BTB--EEEEEESS--SSS-TTEEEEE-SSSEEEESSTTEE--S-GGGTB--EEESS--GGG-EEEEEEEE-SSTT--EEEEEEEEEE-S----